Protein AF-A0AAN9AHP7-F1 (afdb_monomer)

Foldseek 3Di:
DDDDDPPPVVVPPQDWDFPDPWDWDQFPPRWIKTWTWTAGPPPRAIEIEMETEADADDDPVSLVVLLSSLVSVLVVCVVPPVPHWYKYKYQSNDACPGNSVCVQPPVVSLKDWLQCVQVVNDHAQAQFWAADPVGTDGGHGITIMTRVLFKDWDDWDDFDDCVRQDDGRPDDPVHPDRGHDTGIDMDTDDDDPPPPPPDDDDPDDDDDDDDDDDD

Nearest PDB structures (foldseek):
  6bt1-assembly1_A  TM=9.527E-01  e=8.857E-22  Homo sapiens
  6mal-assembly1_A  TM=9.517E-01  e=6.157E-22  Homo sapiens
  6bt2-assembly1_A  TM=8.976E-01  e=2.346E-16  Homo sapiens
  6bt2-assembly2_B  TM=8.893E-01  e=6.187E-16  Homo sapiens
  5ino-assembly1_A  TM=7.200E-01  e=2.832E-08  Homo sapiens

InterPro domains:
  IPR005135 Endonuclease/exonuclease/phosphatase [PF03372] (69-179)
  IPR036691 Endonuclease/exonuclease/phosphatase superfamily [G3DSA:3.60.10.10] (12-201)
  IPR036691 Endonuclease/exonuclease/phosphatase superfamily [SSF56219] (33-187)
  IPR050410 CCR4/nocturin mRNA turnover and transcription [PTHR12121] (30-188)

Solvent-accessible surface area (backbone atoms only — not comparable to full-atom values): 12986 Å² total; per-residue (Å²): 138,84,87,88,74,81,63,77,75,70,78,68,74,74,62,60,44,74,74,48,78,76,43,77,41,81,36,71,90,87,27,52,35,43,39,37,38,36,22,38,78,88,75,72,47,60,36,36,42,33,41,40,51,44,62,71,68,88,50,74,71,43,50,53,48,35,27,52,34,43,53,50,50,49,57,53,39,59,75,75,38,73,91,41,43,42,38,38,38,33,41,48,55,43,45,78,88,36,65,29,46,54,61,55,50,28,79,91,67,50,30,39,48,49,57,19,57,77,55,77,72,38,66,67,89,45,31,28,38,30,66,52,99,93,42,78,47,73,40,34,28,59,49,47,34,30,25,64,87,40,35,41,77,77,49,64,61,80,69,80,48,72,78,76,46,43,96,70,31,28,51,44,100,89,39,93,45,44,58,59,84,84,48,72,46,72,44,77,50,77,84,74,78,86,80,84,78,85,80,76,83,79,82,77,82,84,73,89,80,82,89,79,91,85,134

Secondary structure (DSSP, 8-state):
-------GGGTTSSPPEE-SPPEEEEETTTEEEEEEEEE-TTT--EEEEEEEEPPPS-SHHHHHHHHHHHHHHHHHHHHHHTTS-EEEEEE----TTSHHHHHHT-GGGT-EEHHHHHTTS---S-SEEEEETTEEEEE--EEEEE-TTTEEEEEEPPPPPHHHH-TT-SSBTTBS-SBPPP-EEEEEPPPPPS-SS------------------

Sequence (215 aa):
MYGTDLKLSALWQHVCAVASPTLIYDILDKTVAILLILENRETEKQLAVLTTHLKARQGALLSSLRNEQGKDLLGFLDQHCSTYPVIICGDFNAEPSEPVYATMTEVSTGLDSAYAVLNGGKEPPYSTWKIRESGECCHNIDYVFYTPNFLRVEGGFDVPTENDLGPCRAPSFSYPSDHFSLICDFSMQPEQNASMFSGNECDALEGENSLSESF

Radius of gyration: 23.91 Å; Cα contacts (8 Å, |Δi|>4): 355; chains: 1; bounding box: 62×34×96 Å

pLDDT: mean 82.92, std 21.51, range [33.75, 98.75]

Mean predicted aligned error: 10.65 Å

Structure (mmCIF, N/CA/C/O backbone):
data_AF-A0AAN9AHP7-F1
#
_entry.id   AF-A0AAN9AHP7-F1
#
loop_
_atom_site.group_PDB
_atom_site.id
_atom_site.type_symbol
_atom_site.label_atom_id
_atom_site.label_alt_id
_atom_site.label_comp_id
_atom_site.label_asym_id
_atom_site.label_entity_id
_atom_site.label_seq_id
_atom_site.pdbx_PDB_ins_code
_atom_site.Cartn_x
_atom_site.Cartn_y
_atom_site.Cartn_z
_atom_site.occupancy
_atom_site.B_iso_or_equiv
_atom_site.auth_seq_id
_atom_site.auth_comp_id
_atom_site.auth_asym_id
_atom_site.auth_atom_id
_atom_site.pdbx_PDB_model_num
ATOM 1 N N . MET A 1 1 ? -38.137 -8.424 -21.612 1.00 35.03 1 MET A N 1
ATOM 2 C CA . MET A 1 1 ? -37.883 -7.015 -21.248 1.00 35.03 1 MET A CA 1
ATOM 3 C C . MET A 1 1 ? -37.548 -6.994 -19.769 1.00 35.03 1 MET A C 1
ATOM 5 O O . MET A 1 1 ? -38.457 -7.031 -18.954 1.00 35.03 1 MET A O 1
ATOM 9 N N . TYR A 1 2 ? -36.262 -7.085 -19.432 1.00 35.19 2 TYR A N 1
ATOM 10 C CA . TYR A 1 2 ? -35.801 -6.970 -18.049 1.00 35.19 2 TYR A CA 1
ATOM 11 C C . TYR A 1 2 ? -35.679 -5.484 -17.719 1.00 35.19 2 TYR A C 1
ATOM 13 O O . TYR A 1 2 ? -35.053 -4.740 -18.471 1.00 35.19 2 TYR A O 1
ATOM 21 N N . GLY A 1 3 ? -36.371 -5.061 -16.661 1.00 34.38 3 GLY A N 1
ATOM 22 C CA . GLY A 1 3 ? -36.456 -3.671 -16.236 1.00 34.38 3 GLY A CA 1
ATOM 23 C C . GLY A 1 3 ? -35.102 -3.146 -15.778 1.00 34.38 3 GLY A C 1
ATOM 24 O O . GLY A 1 3 ? -34.545 -3.611 -14.788 1.00 34.38 3 GLY A O 1
ATOM 25 N N . THR A 1 4 ? -34.589 -2.168 -16.512 1.00 46.84 4 THR A N 1
ATOM 26 C CA . THR A 1 4 ? -33.474 -1.313 -16.119 1.00 46.84 4 THR A CA 1
ATOM 27 C C . THR A 1 4 ? -34.035 -0.137 -15.333 1.00 46.84 4 THR A C 1
ATOM 29 O O . THR A 1 4 ? -34.455 0.842 -15.936 1.00 46.84 4 THR A O 1
ATOM 32 N N . ASP A 1 5 ? -34.086 -0.244 -14.008 1.00 43.06 5 ASP A N 1
ATOM 33 C CA . ASP A 1 5 ? -34.331 0.913 -13.136 1.00 43.06 5 ASP A CA 1
ATOM 34 C C . ASP A 1 5 ? -33.741 0.683 -11.733 1.00 43.06 5 ASP A C 1
ATOM 36 O O . ASP A 1 5 ? -34.370 0.890 -10.698 1.00 43.06 5 ASP A O 1
ATOM 40 N N . LEU A 1 6 ? -32.473 0.267 -11.685 1.00 39.53 6 LEU A N 1
ATOM 41 C CA . LEU A 1 6 ? -31.637 0.544 -10.519 1.00 39.53 6 LEU A CA 1
ATOM 42 C C . LEU A 1 6 ? -31.129 1.977 -10.673 1.00 39.53 6 LEU A C 1
ATOM 44 O O . LEU A 1 6 ? -30.127 2.243 -11.335 1.00 39.53 6 LEU A O 1
ATOM 48 N N . LYS A 1 7 ? -31.882 2.922 -10.102 1.00 40.16 7 LYS A N 1
ATOM 49 C CA . LYS A 1 7 ? -31.481 4.325 -9.995 1.00 40.16 7 LYS A CA 1
ATOM 50 C C . LYS A 1 7 ? -30.116 4.406 -9.304 1.00 40.16 7 LYS A C 1
ATOM 52 O O . LYS A 1 7 ? -30.016 4.231 -8.093 1.00 40.16 7 LYS A O 1
ATOM 57 N N . LEU A 1 8 ? -29.089 4.772 -10.071 1.00 37.69 8 LEU A N 1
ATOM 58 C CA . LEU A 1 8 ? -27.738 5.132 -9.609 1.00 37.69 8 LEU A CA 1
ATOM 59 C C . LEU A 1 8 ? -27.720 6.181 -8.473 1.00 37.69 8 LEU A C 1
ATOM 61 O O . LEU A 1 8 ? -26.703 6.353 -7.809 1.00 37.69 8 LEU A O 1
ATOM 65 N N . SER A 1 9 ? -28.843 6.855 -8.201 1.00 39.59 9 SER A N 1
ATOM 66 C CA . SER A 1 9 ? -28.994 7.808 -7.098 1.00 39.59 9 SER A CA 1
ATOM 67 C C . SER A 1 9 ? -29.060 7.174 -5.700 1.00 39.59 9 SER A C 1
ATOM 69 O O . SER A 1 9 ? -28.942 7.906 -4.724 1.00 39.59 9 SER A O 1
ATOM 71 N N . ALA A 1 10 ? -29.257 5.856 -5.573 1.00 37.69 10 ALA A N 1
ATOM 72 C CA . ALA A 1 10 ? -29.336 5.179 -4.269 1.00 37.69 10 ALA A CA 1
ATOM 73 C C . ALA A 1 10 ? -27.969 4.733 -3.708 1.00 37.69 10 ALA A C 1
ATOM 75 O O . ALA A 1 10 ? -27.870 4.402 -2.531 1.00 37.69 10 ALA A O 1
ATOM 76 N N . LEU A 1 11 ? -26.902 4.758 -4.515 1.00 37.62 11 LEU A N 1
ATOM 77 C CA . LEU A 1 11 ? -25.5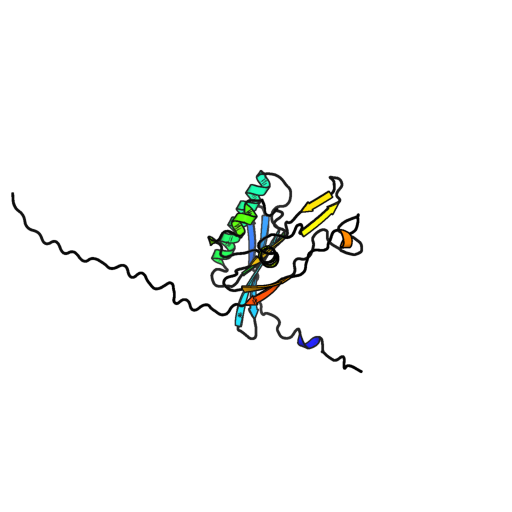52 4.373 -4.071 1.00 37.62 11 LEU A CA 1
ATOM 78 C C . LEU A 1 11 ? -24.779 5.517 -3.391 1.00 37.62 11 LEU A C 1
ATOM 80 O O . LEU A 1 11 ? -23.790 5.266 -2.716 1.00 37.62 11 LEU A O 1
ATOM 84 N N . TRP A 1 12 ? -25.262 6.760 -3.495 1.00 39.78 12 TRP A N 1
ATOM 85 C CA . TRP A 1 12 ? -24.610 7.956 -2.938 1.00 39.78 12 TRP A CA 1
ATOM 86 C C . TRP A 1 12 ? -25.295 8.524 -1.683 1.00 39.78 12 TRP A C 1
ATOM 88 O O . TRP A 1 12 ? -25.016 9.654 -1.294 1.00 39.78 12 TRP A O 1
ATOM 98 N N . GLN A 1 13 ? -26.205 7.784 -1.038 1.00 45.03 13 GLN A N 1
ATOM 99 C CA . GLN A 1 13 ? -26.861 8.241 0.201 1.00 45.03 13 GLN A CA 1
ATOM 100 C C . GLN A 1 13 ? -26.188 7.756 1.495 1.00 45.03 13 GLN A C 1
ATOM 102 O O . GLN A 1 13 ? -26.511 8.271 2.560 1.00 45.03 13 GLN A O 1
ATOM 107 N N . HIS A 1 14 ? -25.184 6.880 1.410 1.00 48.97 14 HIS A N 1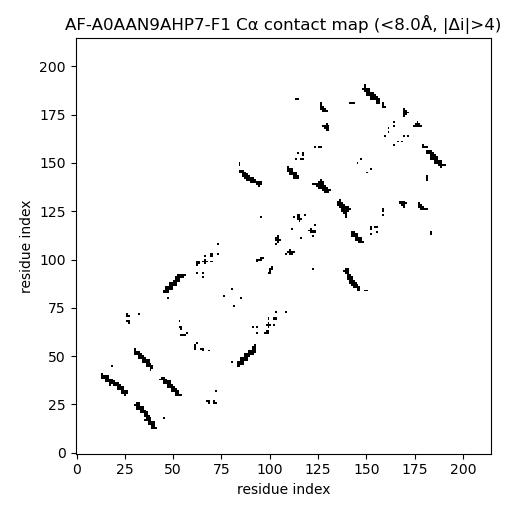
ATOM 108 C CA . HIS A 1 14 ? -24.447 6.354 2.572 1.00 48.97 14 HIS A CA 1
ATOM 109 C C . HIS A 1 14 ? -23.069 7.020 2.770 1.00 48.97 14 HIS A C 1
ATOM 111 O O . HIS A 1 14 ? -22.163 6.441 3.359 1.00 48.97 14 HIS A O 1
ATOM 117 N N . VAL A 1 15 ? -22.888 8.236 2.239 1.00 54.16 15 VAL A N 1
ATOM 118 C CA . VAL A 1 15 ? -21.599 8.950 2.195 1.00 54.16 15 VAL A CA 1
ATOM 119 C C . VAL A 1 15 ? -21.061 9.211 3.604 1.00 54.16 15 VAL A C 1
ATOM 121 O O . VAL A 1 15 ? -21.740 9.838 4.420 1.00 54.16 15 VAL A O 1
ATOM 124 N N . CYS A 1 16 ? -19.824 8.780 3.863 1.00 58.81 16 CYS A N 1
ATOM 125 C CA . CYS A 1 16 ? -19.110 9.016 5.116 1.00 58.81 16 CYS A CA 1
ATOM 126 C C . CYS A 1 16 ? -19.123 10.501 5.507 1.00 58.81 16 CYS A C 1
ATOM 128 O O . CYS A 1 16 ? -18.949 11.388 4.665 1.00 58.81 16 CYS A O 1
ATOM 130 N N . ALA A 1 17 ? -19.321 10.786 6.791 1.00 63.97 17 ALA A N 1
ATOM 131 C CA . ALA A 1 17 ? -18.985 12.094 7.338 1.00 63.97 17 ALA A CA 1
ATOM 132 C C . ALA A 1 17 ? -17.487 12.127 7.675 1.00 63.97 17 ALA A C 1
ATOM 134 O O . ALA A 1 17 ? -16.902 11.106 8.030 1.00 63.97 17 ALA A O 1
ATOM 135 N N . VAL A 1 18 ? -16.861 13.296 7.550 1.00 69.25 18 VAL A N 1
ATOM 136 C CA . VAL A 1 18 ? -15.512 13.522 8.079 1.00 69.25 18 VAL A CA 1
ATOM 137 C C . VAL A 1 18 ? -15.675 13.856 9.561 1.00 69.25 18 VAL A C 1
ATOM 139 O O . VAL A 1 18 ? -16.256 14.891 9.889 1.00 69.25 18 VAL A O 1
ATOM 142 N N . ALA A 1 19 ? -15.231 12.957 10.440 1.00 63.50 19 ALA A N 1
ATOM 143 C CA . ALA A 1 19 ? -15.445 13.060 11.886 1.00 63.50 19 ALA A CA 1
ATOM 144 C C . ALA A 1 19 ? -14.435 13.979 12.584 1.00 63.50 19 ALA A C 1
ATOM 146 O O . ALA A 1 19 ? -14.712 14.517 13.655 1.00 63.50 19 ALA A O 1
ATOM 147 N N . SER A 1 20 ? -13.267 14.187 11.977 1.00 68.06 20 SER A N 1
ATOM 148 C CA . SER A 1 20 ? -12.212 15.057 12.498 1.00 68.06 20 SER A CA 1
ATOM 149 C C . SER A 1 20 ? -11.570 15.882 11.378 1.00 68.06 20 SER A C 1
ATOM 151 O O . SER A 1 20 ? -11.682 15.519 10.207 1.00 68.06 20 SER A O 1
ATOM 153 N N . PRO A 1 21 ? -10.906 17.012 11.689 1.00 74.50 21 PRO A N 1
ATOM 154 C CA . PRO A 1 21 ? -10.183 17.777 10.680 1.00 74.50 21 PRO A CA 1
ATOM 155 C C . PRO A 1 21 ? -9.181 16.896 9.935 1.00 74.50 21 PRO A C 1
ATOM 157 O O . PRO A 1 21 ? -8.507 16.073 10.551 1.00 74.50 21 PRO A O 1
ATOM 160 N N . THR A 1 22 ? -9.040 17.115 8.626 1.00 78.81 22 THR A N 1
ATOM 161 C CA . THR A 1 22 ? -7.957 16.510 7.849 1.00 78.81 22 THR A CA 1
ATOM 162 C C . THR A 1 22 ? -6.621 16.851 8.491 1.00 78.81 22 THR A C 1
ATOM 164 O O . THR A 1 22 ? -6.265 18.028 8.597 1.00 78.81 22 THR A O 1
ATOM 167 N N . LEU A 1 23 ? -5.878 15.826 8.899 1.00 80.50 23 LEU A N 1
ATOM 168 C CA . LEU A 1 23 ? -4.545 15.998 9.451 1.00 80.50 23 LEU A CA 1
ATOM 169 C C . LEU A 1 23 ? -3.532 15.832 8.322 1.00 80.50 23 LEU A C 1
ATOM 171 O O . LEU A 1 23 ? -3.517 14.817 7.628 1.00 80.50 23 LEU A O 1
ATOM 175 N N . ILE A 1 24 ? -2.707 16.857 8.133 1.00 81.62 24 ILE A N 1
ATOM 176 C CA . ILE A 1 24 ? -1.565 16.837 7.222 1.00 81.62 24 ILE A CA 1
ATOM 177 C C . ILE A 1 24 ? -0.325 16.763 8.100 1.00 81.62 24 ILE A C 1
ATOM 179 O O . ILE A 1 24 ? -0.133 17.621 8.964 1.00 81.62 24 ILE A O 1
ATOM 183 N N . TYR A 1 25 ? 0.482 15.731 7.896 1.00 82.88 25 TYR A N 1
ATOM 184 C CA . TYR A 1 25 ? 1.658 15.455 8.704 1.00 82.88 25 TYR A CA 1
ATOM 185 C C . TYR A 1 25 ? 2.912 15.471 7.841 1.00 82.88 25 TYR A C 1
ATOM 187 O O . TYR A 1 25 ? 2.998 14.739 6.853 1.00 82.88 25 TYR A O 1
ATOM 195 N N . ASP A 1 26 ? 3.878 16.300 8.228 1.00 83.19 26 ASP A N 1
ATOM 196 C CA . ASP A 1 26 ? 5.201 16.321 7.618 1.00 83.19 26 ASP A CA 1
ATOM 197 C C . ASP A 1 26 ? 6.013 15.141 8.158 1.00 83.19 26 ASP A C 1
ATOM 199 O O . ASP A 1 26 ? 6.548 15.190 9.265 1.00 83.19 26 ASP A O 1
ATOM 203 N N . ILE A 1 27 ? 6.115 14.092 7.349 1.00 79.56 27 ILE A N 1
ATOM 204 C CA . ILE A 1 27 ? 7.047 12.990 7.560 1.00 79.56 27 ILE A CA 1
ATOM 205 C C . ILE A 1 27 ? 8.469 13.492 7.277 1.00 79.56 27 ILE A C 1
ATOM 207 O O . ILE A 1 27 ? 8.702 14.340 6.400 1.00 79.56 27 ILE A O 1
ATOM 211 N N . LEU A 1 28 ? 9.441 12.919 7.987 1.00 71.19 28 LEU A N 1
ATOM 212 C CA . LEU A 1 28 ? 10.876 13.108 7.772 1.00 71.19 28 LEU A CA 1
ATOM 213 C C . LEU A 1 28 ? 11.263 13.334 6.287 1.00 71.19 28 LEU A C 1
ATOM 215 O O . LEU A 1 28 ? 10.845 12.608 5.385 1.00 71.19 28 LEU A O 1
ATOM 219 N N . ASP A 1 29 ? 12.117 14.336 6.042 1.00 79.50 29 ASP A N 1
ATOM 220 C CA . ASP A 1 29 ? 12.599 14.760 4.710 1.00 79.50 29 ASP A CA 1
ATOM 221 C C . ASP A 1 29 ? 11.506 15.262 3.734 1.00 79.50 29 ASP A C 1
ATOM 223 O O . ASP A 1 29 ? 11.512 14.943 2.542 1.00 79.50 29 ASP A O 1
ATOM 227 N N . LYS A 1 30 ? 10.586 16.112 4.224 1.00 76.25 30 LYS A N 1
ATOM 228 C CA . LYS A 1 30 ? 9.556 16.821 3.423 1.00 76.25 30 LYS A CA 1
ATOM 229 C C . LYS A 1 30 ? 8.605 15.887 2.670 1.00 76.25 30 LYS A C 1
ATOM 231 O O . LYS A 1 30 ? 8.097 16.232 1.601 1.00 76.25 30 LYS A O 1
ATOM 236 N N . THR A 1 31 ? 8.419 14.691 3.202 1.00 85.19 31 THR A N 1
ATOM 237 C CA . THR A 1 31 ? 7.375 13.773 2.759 1.00 85.19 31 THR A CA 1
ATOM 238 C C . THR A 1 31 ? 6.115 14.077 3.558 1.00 85.19 31 THR A C 1
ATOM 240 O O . THR A 1 31 ? 6.209 14.611 4.654 1.00 85.19 31 THR A O 1
ATOM 243 N N . VAL A 1 32 ? 4.933 13.795 3.018 1.00 92.00 32 VAL A N 1
ATOM 244 C CA . VAL A 1 32 ? 3.670 14.143 3.678 1.00 92.00 32 VAL A CA 1
ATOM 245 C C . VAL A 1 32 ? 2.786 12.910 3.788 1.00 92.00 32 VAL A C 1
ATOM 247 O O . VAL A 1 32 ? 2.664 12.156 2.823 1.00 92.00 32 VAL A O 1
ATOM 250 N N . ALA A 1 33 ? 2.138 12.748 4.940 1.00 93.69 33 ALA A N 1
ATOM 251 C CA . ALA A 1 33 ? 0.973 11.890 5.101 1.00 93.69 33 ALA A CA 1
ATOM 252 C C . ALA A 1 33 ? -0.292 12.729 5.286 1.00 93.69 33 ALA A C 1
ATOM 254 O O . ALA A 1 33 ? -0.279 13.783 5.925 1.00 93.69 3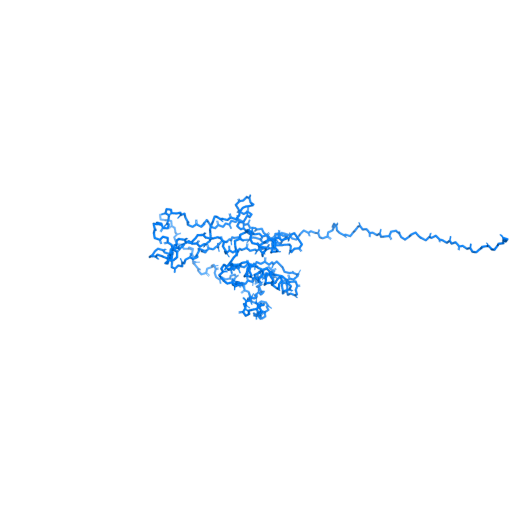3 ALA A O 1
ATOM 255 N N . ILE A 1 34 ? -1.397 12.238 4.734 1.00 94.50 34 ILE A N 1
ATOM 256 C CA . ILE A 1 34 ? -2.725 12.815 4.927 1.00 94.50 34 ILE A CA 1
ATOM 257 C C . ILE A 1 34 ? -3.583 11.768 5.617 1.00 94.50 34 ILE A C 1
ATOM 259 O O . ILE A 1 34 ? -3.762 10.678 5.078 1.00 94.50 34 ILE A O 1
ATOM 263 N N . LEU A 1 35 ? -4.121 12.115 6.782 1.00 95.06 35 LEU A N 1
ATOM 264 C CA . LEU A 1 35 ? -5.000 11.272 7.582 1.00 95.06 35 LEU A CA 1
ATOM 265 C C . LEU A 1 35 ? -6.405 11.875 7.641 1.00 95.06 35 LEU A C 1
ATOM 267 O O . LEU A 1 35 ? -6.590 13.063 7.924 1.00 95.06 35 LEU A O 1
ATOM 271 N N . LEU A 1 36 ? -7.396 11.022 7.406 1.00 94.25 36 LEU A N 1
ATOM 272 C CA . LEU A 1 36 ? -8.814 11.309 7.561 1.00 94.25 36 LEU A CA 1
ATOM 273 C C . LEU A 1 36 ? -9.438 10.294 8.513 1.00 94.25 36 LEU A C 1
ATOM 275 O O . LEU A 1 36 ? -9.265 9.092 8.327 1.00 94.25 36 LEU A O 1
ATOM 279 N N . ILE A 1 37 ? -10.220 10.772 9.480 1.00 92.62 37 ILE A N 1
ATOM 280 C CA . ILE A 1 37 ? -11.138 9.914 10.231 1.00 92.62 37 ILE A CA 1
ATOM 281 C C . ILE A 1 37 ? -12.518 10.040 9.591 1.00 92.62 37 ILE A C 1
ATOM 283 O O . ILE A 1 37 ? -13.127 11.114 9.569 1.00 92.62 37 ILE A O 1
ATOM 287 N N . LEU A 1 38 ? -12.983 8.935 9.024 1.00 92.19 38 LEU A N 1
ATOM 288 C CA . LEU A 1 38 ? -14.277 8.809 8.374 1.00 92.19 38 LEU A CA 1
ATOM 289 C C . LEU A 1 38 ? -15.257 8.136 9.327 1.00 92.19 38 LEU A C 1
ATOM 291 O O . LEU A 1 38 ? -14.892 7.191 10.017 1.00 92.19 38 LEU A O 1
ATOM 295 N N . GLU A 1 39 ? -16.506 8.581 9.327 1.00 90.56 39 GLU A N 1
ATOM 296 C CA . GLU A 1 39 ? -17.584 7.982 10.111 1.00 90.56 39 GLU A CA 1
ATOM 297 C C . GLU A 1 39 ? -18.688 7.462 9.197 1.00 90.56 39 GLU A C 1
ATOM 299 O O . GLU A 1 39 ? -19.196 8.173 8.318 1.00 90.56 39 GLU A O 1
ATOM 304 N N . ASN A 1 40 ? -19.067 6.206 9.419 1.00 86.19 40 ASN A N 1
ATOM 305 C CA . ASN A 1 40 ? -20.243 5.617 8.808 1.00 86.19 40 ASN A CA 1
ATOM 306 C C . ASN A 1 40 ? -21.498 6.237 9.442 1.00 86.19 40 ASN A C 1
ATOM 308 O O . ASN A 1 40 ? -21.731 6.081 10.636 1.00 86.19 40 ASN A O 1
ATOM 312 N N . ARG A 1 41 ? -22.331 6.902 8.636 1.00 85.00 41 ARG A N 1
ATOM 313 C CA . ARG A 1 41 ? -23.527 7.616 9.119 1.00 85.00 41 ARG A CA 1
ATOM 314 C C . ARG A 1 41 ? -24.629 6.721 9.685 1.00 85.00 41 ARG A C 1
ATOM 316 O O . ARG A 1 41 ? -25.513 7.229 10.364 1.00 85.00 41 ARG A O 1
ATOM 323 N N . GLU A 1 42 ? -24.633 5.437 9.353 1.00 85.88 42 GLU A N 1
ATOM 324 C CA . GLU A 1 42 ? -25.655 4.494 9.812 1.00 85.88 42 GLU A CA 1
ATOM 325 C C . GLU A 1 42 ? -25.232 3.779 11.089 1.00 85.88 42 GLU A C 1
ATOM 327 O O . GLU A 1 42 ? -26.054 3.546 11.970 1.00 85.88 42 GLU A O 1
ATOM 332 N N . THR A 1 43 ? -23.953 3.407 11.178 1.00 86.06 43 THR A N 1
ATOM 333 C CA . THR A 1 43 ? -23.433 2.622 12.302 1.00 86.06 43 THR A CA 1
ATOM 334 C C . THR A 1 43 ? -22.665 3.457 13.320 1.00 86.06 43 THR A C 1
ATOM 336 O O . THR A 1 43 ? -22.243 2.897 14.325 1.00 86.06 43 THR A O 1
ATOM 339 N N . GLU A 1 44 ? -22.398 4.734 13.022 1.00 87.88 44 GLU A N 1
ATOM 340 C CA . GLU A 1 44 ? -21.561 5.667 13.803 1.00 87.88 44 GLU A CA 1
ATOM 341 C C . GLU A 1 44 ? -20.126 5.158 14.047 1.00 87.88 44 GLU A C 1
ATOM 343 O O . GLU A 1 44 ? -19.370 5.687 14.858 1.00 87.88 44 GLU A O 1
ATOM 348 N N . LYS A 1 45 ? -19.720 4.115 13.313 1.00 87.62 45 LYS A N 1
ATOM 349 C CA . LYS A 1 45 ? -18.385 3.526 13.427 1.00 87.62 45 LYS A CA 1
ATOM 350 C C . LYS A 1 45 ? -17.393 4.359 12.639 1.00 87.62 45 LYS A C 1
ATOM 352 O O . LYS A 1 45 ? -17.675 4.760 11.507 1.00 87.62 45 LYS A O 1
ATOM 357 N N . GLN A 1 46 ? -16.219 4.550 13.222 1.00 91.62 46 GLN A N 1
ATOM 358 C CA . GLN A 1 46 ? -15.156 5.352 12.637 1.00 91.62 46 GLN A CA 1
ATOM 359 C C . GLN A 1 46 ? -14.055 4.480 12.024 1.00 91.62 46 GLN A C 1
ATOM 361 O O . GLN A 1 46 ? -13.835 3.343 12.439 1.00 91.62 46 GLN A O 1
ATOM 366 N N . LEU A 1 47 ? -13.389 5.023 11.010 1.00 93.69 47 LEU A N 1
ATOM 367 C CA . LEU A 1 47 ? -12.306 4.405 10.254 1.00 93.69 47 LEU A CA 1
ATOM 368 C C . LEU A 1 47 ? -11.256 5.474 9.948 1.00 93.69 47 LEU A C 1
ATOM 370 O O . LEU A 1 47 ? -11.572 6.504 9.351 1.00 93.69 47 LEU A O 1
ATOM 374 N N . ALA A 1 48 ? -10.008 5.213 10.315 1.00 96.12 48 ALA A N 1
ATOM 375 C CA . ALA A 1 48 ? -8.875 6.018 9.897 1.00 96.12 48 ALA A CA 1
ATOM 376 C C . ALA A 1 48 ? -8.416 5.587 8.499 1.00 96.12 48 ALA A C 1
ATOM 378 O O . ALA A 1 48 ? -8.138 4.413 8.259 1.00 96.12 48 ALA A O 1
ATOM 379 N N . VAL A 1 49 ? -8.316 6.540 7.576 1.00 96.69 49 VAL A N 1
ATOM 380 C CA . VAL A 1 49 ? -7.737 6.333 6.247 1.00 96.69 49 VAL A CA 1
ATOM 381 C C . VAL A 1 49 ? -6.563 7.280 6.081 1.00 96.69 49 VAL A C 1
ATOM 383 O O . VAL A 1 49 ? -6.718 8.498 6.200 1.00 96.69 49 VAL A O 1
ATOM 386 N N . LEU A 1 50 ? -5.393 6.719 5.799 1.00 97.12 50 LEU A N 1
ATOM 387 C CA . LEU A 1 50 ? -4.159 7.462 5.599 1.00 97.12 50 LEU A CA 1
ATOM 388 C C . LEU A 1 50 ? -3.612 7.224 4.193 1.00 97.12 50 LEU A C 1
ATOM 390 O O . LEU A 1 50 ? -3.641 6.102 3.692 1.00 97.12 50 LEU A O 1
ATOM 394 N N . THR A 1 51 ? -3.064 8.268 3.573 1.00 97.75 51 THR A N 1
ATOM 395 C CA . THR A 1 51 ? -2.251 8.129 2.359 1.00 97.75 51 THR A CA 1
ATOM 396 C C . THR A 1 51 ? -0.886 8.790 2.502 1.00 97.75 51 THR A C 1
ATOM 398 O O . THR A 1 51 ? -0.768 9.836 3.141 1.00 97.75 51 THR A O 1
ATOM 401 N N . THR A 1 52 ? 0.142 8.203 1.886 1.00 97.56 52 THR A N 1
ATOM 402 C CA . THR A 1 52 ? 1.508 8.755 1.843 1.00 97.56 52 THR A CA 1
ATOM 403 C C . THR A 1 52 ? 2.200 8.463 0.507 1.00 97.56 52 THR A C 1
ATOM 405 O O . THR A 1 52 ? 1.715 7.662 -0.293 1.00 97.56 52 THR A O 1
ATOM 408 N N . HIS A 1 53 ? 3.328 9.126 0.258 1.00 96.94 53 HIS A N 1
ATOM 409 C CA . HIS A 1 53 ? 4.223 8.843 -0.865 1.00 96.94 53 HIS A CA 1
ATOM 410 C C . HIS A 1 53 ? 5.674 9.025 -0.399 1.00 96.94 53 HIS A C 1
ATOM 412 O O . HIS A 1 53 ? 6.160 10.153 -0.309 1.00 96.94 53 HIS A O 1
ATOM 418 N N . LEU A 1 54 ? 6.363 7.927 -0.077 1.00 96.12 54 LEU A N 1
ATOM 419 C CA . LEU A 1 54 ? 7.700 7.959 0.525 1.00 96.12 54 LEU A CA 1
ATOM 420 C C . LEU A 1 54 ? 8.801 8.352 -0.465 1.00 96.12 54 LEU A C 1
ATOM 422 O O . LEU A 1 54 ? 8.597 8.454 -1.675 1.00 96.12 54 LEU A O 1
ATOM 426 N N . LYS A 1 55 ? 10.012 8.579 0.054 1.00 93.69 55 LYS A N 1
ATOM 427 C CA . LYS A 1 55 ? 11.131 9.060 -0.755 1.00 93.69 55 LYS A CA 1
ATOM 428 C C . LYS A 1 55 ? 11.462 8.114 -1.918 1.00 93.69 55 LYS A C 1
ATOM 430 O O . LYS A 1 55 ? 11.941 6.995 -1.725 1.00 93.69 55 LYS A O 1
ATOM 435 N N . ALA A 1 56 ? 11.311 8.638 -3.132 1.00 87.00 56 ALA A N 1
ATOM 436 C CA . ALA A 1 56 ? 11.676 7.957 -4.367 1.00 87.00 56 ALA A CA 1
ATOM 437 C C . ALA A 1 56 ? 13.197 7.818 -4.580 1.00 87.00 56 ALA A C 1
ATOM 439 O O . ALA A 1 56 ? 14.008 8.518 -3.966 1.00 87.00 56 ALA A O 1
ATOM 440 N N . ARG A 1 57 ? 13.549 7.000 -5.585 1.00 79.62 57 ARG A N 1
ATOM 441 C CA . ARG A 1 57 ? 14.903 6.615 -6.044 1.00 79.62 57 ARG A CA 1
ATOM 442 C C . ARG A 1 57 ? 15.545 5.482 -5.239 1.00 79.62 57 ARG A C 1
ATOM 444 O O . ARG A 1 57 ? 15.264 5.267 -4.064 1.00 79.62 57 ARG A O 1
ATOM 451 N N . GLN A 1 58 ? 16.430 4.761 -5.923 1.00 70.81 58 GLN A N 1
ATOM 452 C CA . GLN A 1 58 ? 17.107 3.576 -5.408 1.00 70.81 58 GLN A CA 1
ATOM 453 C C . GLN A 1 58 ? 18.456 3.908 -4.760 1.00 70.81 58 GLN A C 1
ATOM 455 O O . GLN A 1 58 ? 19.151 4.834 -5.184 1.00 70.81 58 GLN A O 1
ATOM 460 N N . GLY A 1 59 ? 18.833 3.125 -3.748 1.00 73.38 59 GLY A N 1
ATOM 461 C CA . GLY A 1 59 ? 20.126 3.206 -3.064 1.00 73.38 59 GLY A CA 1
ATOM 462 C C . GLY A 1 59 ? 20.020 2.918 -1.566 1.00 73.38 59 GLY A C 1
ATOM 463 O O . GLY A 1 59 ? 19.029 3.270 -0.936 1.00 73.38 59 GLY A O 1
ATOM 464 N N . ALA A 1 60 ? 21.063 2.322 -0.978 1.00 71.44 60 ALA A N 1
ATOM 465 C CA . ALA A 1 60 ? 21.053 1.885 0.425 1.00 71.44 60 ALA A CA 1
ATOM 466 C C . ALA A 1 60 ? 20.712 3.013 1.419 1.00 71.44 60 ALA A C 1
ATOM 468 O O . ALA A 1 60 ? 19.933 2.806 2.341 1.00 71.44 60 ALA A O 1
ATOM 469 N N . LEU A 1 61 ? 21.232 4.226 1.192 1.00 78.75 61 LEU A N 1
ATOM 470 C CA . LEU A 1 61 ? 20.906 5.395 2.019 1.00 78.75 61 LEU A CA 1
ATOM 471 C C . LEU A 1 61 ? 19.418 5.769 1.953 1.00 78.75 61 LEU A C 1
ATOM 473 O O . LEU A 1 61 ? 18.847 6.190 2.954 1.00 78.75 61 LEU A O 1
ATOM 477 N N . LEU A 1 62 ? 18.791 5.611 0.784 1.00 86.81 62 LEU A N 1
ATOM 478 C CA . LEU A 1 62 ? 17.372 5.906 0.591 1.00 86.81 62 LEU A CA 1
ATOM 479 C C . LEU A 1 62 ? 16.487 4.811 1.183 1.00 86.81 62 LEU A C 1
ATOM 481 O O . LEU A 1 62 ? 15.451 5.132 1.748 1.00 86.81 62 LEU A O 1
ATOM 485 N N . SER A 1 63 ? 16.930 3.553 1.139 1.00 91.56 63 SER A N 1
ATOM 486 C CA . SER A 1 63 ? 16.257 2.451 1.832 1.00 91.56 63 SER A CA 1
ATOM 487 C C . SER A 1 63 ? 16.211 2.680 3.348 1.00 91.56 63 SER A C 1
ATOM 489 O O . SER A 1 63 ? 15.145 2.603 3.958 1.00 91.56 63 SER A O 1
ATOM 491 N N . SER A 1 64 ? 17.338 3.076 3.954 1.00 93.06 64 SER A N 1
ATOM 492 C CA . SER A 1 64 ? 17.372 3.457 5.372 1.00 93.06 64 SER A CA 1
ATOM 493 C C . SER A 1 64 ? 16.487 4.666 5.669 1.00 93.06 64 SER A C 1
ATOM 495 O O . SER A 1 64 ? 15.771 4.657 6.664 1.00 93.06 64 SER A O 1
ATOM 497 N N . LEU A 1 65 ? 16.494 5.691 4.808 1.00 94.06 65 LEU A N 1
ATOM 498 C CA . LEU A 1 65 ? 15.622 6.855 4.975 1.00 94.06 65 LEU A CA 1
ATOM 499 C C . LEU A 1 65 ? 14.143 6.461 4.932 1.00 94.06 65 LEU A C 1
ATOM 501 O O . LEU A 1 65 ? 13.405 6.850 5.828 1.00 94.06 65 LEU A O 1
ATOM 505 N N . ARG A 1 66 ? 13.713 5.664 3.946 1.00 96.38 66 ARG A N 1
ATOM 506 C CA . ARG A 1 66 ? 12.331 5.169 3.863 1.00 96.38 66 ARG A CA 1
ATOM 507 C C . ARG A 1 66 ? 11.935 4.377 5.101 1.00 96.38 66 ARG A C 1
ATOM 509 O O . ARG A 1 66 ? 10.815 4.516 5.571 1.00 96.38 66 ARG A O 1
ATOM 516 N N . ASN A 1 67 ? 12.855 3.594 5.658 1.00 97.19 67 ASN A N 1
ATOM 517 C CA . ASN A 1 67 ? 12.605 2.883 6.905 1.00 97.19 67 ASN A CA 1
ATOM 518 C C . ASN A 1 67 ? 12.349 3.839 8.077 1.00 97.19 67 ASN A C 1
ATOM 520 O O . ASN A 1 67 ? 11.397 3.651 8.827 1.00 97.19 67 ASN A O 1
ATOM 524 N N . GLU A 1 68 ? 13.155 4.895 8.214 1.00 96.81 68 GLU A N 1
ATOM 525 C CA . GLU A 1 68 ? 12.910 5.928 9.228 1.00 96.81 68 GLU A CA 1
ATOM 526 C C . GLU A 1 68 ? 11.603 6.693 8.965 1.00 96.81 68 GLU A C 1
ATOM 528 O O . GLU A 1 68 ? 10.869 6.968 9.907 1.00 96.81 68 GLU A O 1
ATOM 533 N N . GLN A 1 69 ? 11.253 6.956 7.701 1.00 96.12 69 GLN A N 1
ATOM 534 C CA . GLN A 1 69 ? 9.955 7.535 7.332 1.00 96.12 69 GLN A CA 1
ATOM 535 C C . GLN A 1 69 ? 8.778 6.621 7.713 1.00 96.12 69 GLN A C 1
ATOM 537 O O . GLN A 1 69 ? 7.752 7.111 8.173 1.00 96.12 69 GLN A O 1
ATOM 542 N N . GLY A 1 70 ? 8.921 5.301 7.554 1.00 97.25 70 GLY A N 1
ATOM 543 C CA . GLY A 1 70 ? 7.920 4.325 7.990 1.00 97.25 70 GLY A CA 1
ATOM 544 C C . GLY A 1 70 ? 7.743 4.312 9.508 1.00 97.25 70 GLY A C 1
ATOM 545 O O . GLY A 1 70 ? 6.618 4.334 9.992 1.00 97.25 70 GLY A O 1
ATOM 546 N N . LYS A 1 71 ? 8.838 4.364 10.274 1.00 97.12 71 LYS A N 1
ATOM 547 C CA . LYS A 1 71 ? 8.776 4.470 11.744 1.00 97.12 71 LYS A CA 1
ATOM 548 C C . LYS A 1 71 ? 8.108 5.763 12.207 1.00 97.12 71 LYS A C 1
ATOM 550 O O . LYS A 1 71 ? 7.305 5.734 13.133 1.00 97.12 71 LYS A O 1
ATOM 555 N N . ASP A 1 72 ? 8.435 6.878 11.560 1.00 96.25 72 ASP A N 1
ATOM 556 C CA . ASP A 1 72 ? 7.826 8.184 11.827 1.00 96.25 72 ASP A CA 1
ATOM 557 C C . ASP A 1 72 ? 6.311 8.147 11.554 1.00 96.25 72 ASP A C 1
ATOM 559 O O . ASP A 1 72 ? 5.504 8.566 12.384 1.00 96.25 72 ASP A O 1
ATOM 563 N N . LEU A 1 73 ? 5.911 7.522 10.439 1.00 96.25 73 LEU A N 1
ATOM 564 C CA . LEU A 1 73 ? 4.509 7.281 10.103 1.00 96.25 73 LEU A CA 1
ATOM 565 C C . LEU A 1 73 ? 3.789 6.410 11.148 1.00 96.25 73 LEU A C 1
ATOM 567 O O . LEU A 1 73 ? 2.667 6.737 11.531 1.00 96.25 73 LEU A O 1
ATOM 571 N N . LEU A 1 74 ? 4.413 5.332 11.629 1.00 96.00 74 LEU A N 1
ATOM 572 C CA . LEU A 1 74 ? 3.851 4.488 12.692 1.00 96.00 74 LEU A CA 1
ATOM 573 C C . LEU A 1 74 ? 3.675 5.271 13.999 1.00 96.00 74 LEU A C 1
ATOM 575 O O . LEU A 1 74 ? 2.608 5.219 14.603 1.00 96.00 74 LEU A O 1
ATOM 579 N N . GLY A 1 75 ? 4.664 6.081 14.388 1.00 94.88 75 GLY A N 1
ATOM 580 C CA . GLY A 1 75 ? 4.547 6.957 15.556 1.00 94.88 75 GLY A CA 1
ATOM 581 C C . GLY A 1 75 ? 3.403 7.970 15.426 1.00 94.88 75 GLY A C 1
ATOM 582 O O . GLY A 1 75 ? 2.696 8.242 16.399 1.00 94.88 75 GLY A O 1
ATOM 583 N N . PHE A 1 76 ? 3.172 8.498 14.221 1.00 94.12 76 PHE A N 1
ATOM 584 C CA . PHE A 1 76 ? 2.026 9.361 13.935 1.00 94.12 76 PHE A CA 1
ATOM 585 C C . PHE A 1 76 ? 0.686 8.616 14.054 1.00 94.12 76 PHE A C 1
ATOM 587 O O . PHE A 1 76 ? -0.271 9.163 14.613 1.00 94.12 76 PHE A O 1
ATOM 594 N N . LEU A 1 77 ? 0.615 7.368 13.581 1.00 94.00 77 LEU A N 1
ATOM 595 C CA . LEU A 1 77 ? -0.569 6.516 13.708 1.00 94.00 77 LEU A CA 1
ATOM 596 C C . LEU A 1 77 ? -0.880 6.178 15.167 1.00 94.00 77 LEU A C 1
ATOM 598 O O . LEU A 1 77 ? -2.026 6.337 15.577 1.00 94.00 77 LEU A O 1
ATOM 602 N N . ASP A 1 78 ? 0.114 5.807 15.971 1.00 92.44 78 ASP A N 1
ATOM 603 C CA . ASP A 1 78 ? -0.084 5.498 17.394 1.00 92.44 78 ASP A CA 1
ATOM 604 C C . ASP A 1 78 ? -0.689 6.686 18.158 1.00 92.44 78 ASP A C 1
ATOM 606 O O . ASP A 1 78 ? -1.570 6.525 19.008 1.00 92.44 78 ASP A O 1
ATOM 610 N N . GLN A 1 79 ? -0.260 7.903 17.814 1.00 91.75 79 GLN A N 1
ATOM 611 C CA . GLN A 1 79 ? -0.741 9.135 18.440 1.00 91.75 79 GLN A CA 1
ATOM 612 C C . GLN A 1 79 ? -2.191 9.485 18.079 1.00 91.75 79 GLN A C 1
ATOM 614 O O . GLN A 1 79 ? -2.891 10.065 18.908 1.00 91.75 79 GLN A O 1
ATOM 619 N N . HIS A 1 80 ? -2.645 9.167 16.863 1.00 90.94 80 HIS A N 1
ATOM 620 C CA . HIS A 1 80 ? -3.918 9.679 16.330 1.00 90.94 80 HIS A CA 1
ATOM 621 C C . HIS A 1 80 ? -4.963 8.598 16.036 1.00 90.94 80 HIS A C 1
ATOM 623 O O . HIS A 1 80 ? -6.142 8.917 15.883 1.00 90.94 80 HIS A O 1
ATOM 629 N N . CYS A 1 81 ? -4.546 7.337 15.935 1.00 90.31 81 CYS A N 1
ATOM 630 C CA . CYS A 1 81 ? -5.354 6.236 15.413 1.00 90.31 81 CYS A CA 1
ATOM 631 C C . CYS A 1 81 ? -5.418 5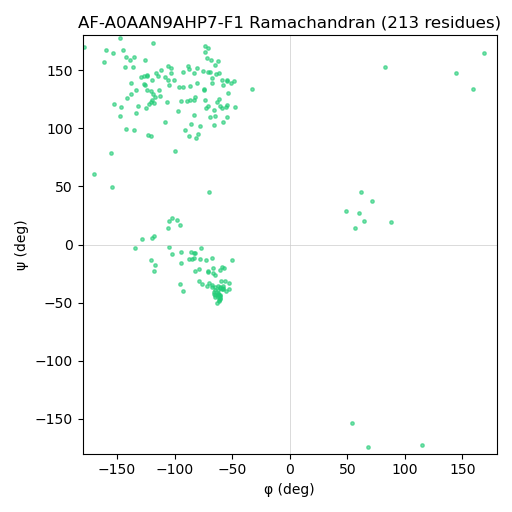.011 16.331 1.00 90.31 81 CYS A C 1
ATOM 633 O O . CYS A 1 81 ? -6.031 4.022 15.947 1.00 90.31 81 CYS A O 1
ATOM 635 N N . SER A 1 82 ? -4.849 5.059 17.540 1.00 82.50 82 SER A N 1
ATOM 636 C CA . SER A 1 82 ? -4.782 3.901 18.453 1.00 82.50 82 SER A CA 1
ATOM 637 C C . SER A 1 82 ? -6.137 3.277 18.817 1.00 82.50 82 SER A C 1
ATOM 639 O O . SER A 1 82 ? -6.190 2.117 19.219 1.00 82.50 82 SER A O 1
ATOM 641 N N . THR A 1 83 ? -7.240 4.011 18.659 1.00 86.00 83 THR A N 1
ATOM 642 C CA . THR A 1 83 ? -8.605 3.532 18.929 1.00 86.00 83 THR A CA 1
ATOM 643 C C . THR A 1 83 ? -9.416 3.214 17.674 1.00 86.00 83 THR A C 1
ATOM 645 O O . THR A 1 83 ? -10.5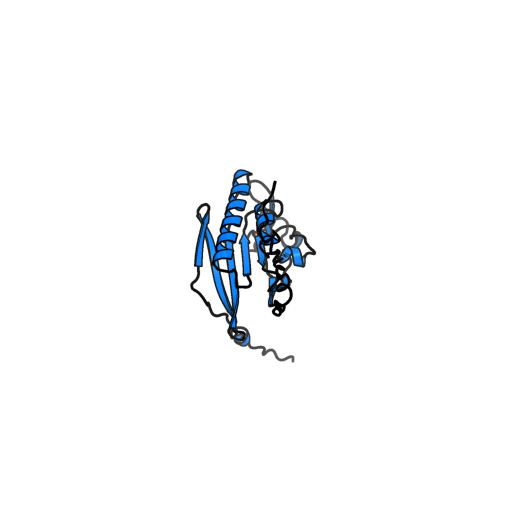72 2.812 17.797 1.00 86.00 83 THR A O 1
ATOM 648 N N . TYR A 1 84 ? -8.868 3.427 16.475 1.00 90.75 84 TYR A N 1
ATOM 649 C CA . TYR A 1 84 ? -9.609 3.292 15.223 1.00 90.75 84 TYR A CA 1
ATOM 650 C C . TYR A 1 84 ? -9.070 2.133 14.379 1.00 90.75 84 TYR A C 1
ATOM 652 O O . TYR A 1 84 ? -7.860 1.915 14.322 1.00 90.75 84 TYR A O 1
ATOM 660 N N . PRO A 1 85 ? -9.941 1.413 13.649 1.00 95.25 85 PRO A N 1
ATOM 661 C CA . PRO A 1 85 ? -9.505 0.634 12.499 1.00 95.25 85 PRO A CA 1
ATOM 662 C C . PRO A 1 85 ? -8.754 1.552 11.525 1.00 95.25 85 PRO A C 1
ATOM 664 O O . PRO A 1 85 ? -9.171 2.696 11.330 1.00 95.25 85 PRO A O 1
ATOM 667 N N . VAL A 1 86 ? -7.676 1.067 10.909 1.00 97.12 86 VAL A N 1
ATOM 668 C CA . VAL A 1 86 ? -6.823 1.876 10.026 1.00 97.12 86 VAL A CA 1
ATOM 669 C C . VAL A 1 86 ? -6.688 1.192 8.673 1.00 97.12 86 VAL A C 1
ATOM 671 O O . VAL A 1 86 ? -6.482 -0.019 8.612 1.00 97.12 86 VAL A O 1
ATOM 674 N N . ILE A 1 87 ? -6.776 1.978 7.601 1.00 98.38 87 ILE A N 1
ATOM 675 C CA . ILE A 1 87 ? -6.326 1.629 6.251 1.00 98.38 87 ILE A CA 1
ATOM 676 C C . ILE A 1 87 ? -5.270 2.651 5.828 1.00 98.38 87 ILE A C 1
ATOM 678 O O . ILE A 1 87 ? -5.477 3.858 5.954 1.00 98.38 87 ILE A O 1
ATOM 682 N N . ILE A 1 88 ? -4.145 2.171 5.311 1.00 98.38 88 ILE A N 1
ATOM 683 C CA . ILE A 1 88 ? -3.030 2.983 4.830 1.00 98.38 88 ILE A CA 1
ATOM 684 C C . ILE A 1 88 ? -2.785 2.625 3.371 1.00 98.38 88 ILE A C 1
ATOM 686 O O . ILE A 1 88 ? -2.455 1.483 3.061 1.00 98.38 88 ILE A O 1
ATOM 690 N N . CYS A 1 89 ? -2.886 3.608 2.488 1.00 98.44 89 CYS A N 1
ATOM 691 C CA . CYS A 1 89 ? -2.541 3.462 1.079 1.00 98.44 89 CYS A CA 1
ATOM 692 C C . CYS A 1 89 ? -1.290 4.284 0.756 1.00 98.44 89 CYS A C 1
ATOM 694 O O . CYS A 1 89 ? -1.061 5.345 1.340 1.00 98.44 89 CYS A O 1
ATOM 696 N N . GLY A 1 90 ? -0.482 3.859 -0.207 1.00 97.69 90 GLY A N 1
ATOM 697 C CA . GLY A 1 90 ? 0.559 4.749 -0.715 1.00 97.69 90 GLY A CA 1
ATOM 698 C C . GLY A 1 90 ? 1.595 4.097 -1.603 1.00 97.69 90 GLY A C 1
ATOM 699 O O . GLY A 1 90 ? 1.749 2.878 -1.599 1.00 97.69 90 GLY A O 1
ATOM 700 N N . ASP A 1 91 ? 2.335 4.958 -2.299 1.00 98.12 91 ASP A N 1
ATOM 701 C CA . ASP A 1 91 ? 3.577 4.613 -2.988 1.00 98.12 91 ASP A CA 1
ATOM 702 C C . ASP A 1 91 ? 4.731 4.730 -1.984 1.00 98.12 91 ASP A C 1
ATOM 704 O O . ASP A 1 91 ? 5.174 5.821 -1.608 1.00 98.12 91 ASP A O 1
ATOM 708 N N . PHE A 1 92 ? 5.214 3.592 -1.507 1.00 97.81 92 PHE A N 1
ATOM 709 C CA . PHE A 1 92 ? 6.316 3.528 -0.556 1.00 97.81 92 PHE A CA 1
ATOM 710 C C . PHE A 1 92 ? 7.679 3.612 -1.247 1.00 97.81 92 PHE A C 1
ATOM 712 O O . PHE A 1 92 ? 8.691 3.716 -0.556 1.00 97.81 92 PHE A O 1
ATOM 719 N N . ASN A 1 93 ? 7.743 3.582 -2.585 1.00 96.94 93 ASN A N 1
ATOM 720 C CA . ASN A 1 93 ? 8.987 3.527 -3.355 1.00 96.94 93 ASN A CA 1
ATOM 721 C C . ASN A 1 93 ? 9.966 2.444 -2.855 1.00 96.94 93 ASN A C 1
ATOM 723 O O . ASN A 1 93 ? 11.185 2.605 -2.962 1.00 96.94 93 ASN A O 1
ATOM 727 N N . ALA A 1 94 ? 9.436 1.365 -2.279 1.00 97.00 94 ALA A N 1
ATOM 728 C CA . ALA A 1 94 ? 10.199 0.317 -1.623 1.00 97.00 94 ALA A CA 1
ATOM 729 C C . ALA A 1 94 ? 9.640 -1.055 -1.979 1.00 97.00 94 ALA A C 1
ATOM 731 O O . ALA A 1 94 ? 8.442 -1.279 -1.838 1.00 97.00 94 ALA A O 1
ATOM 732 N N . GLU A 1 95 ? 10.513 -1.960 -2.411 1.00 97.19 95 GLU A N 1
ATOM 733 C CA . GLU A 1 95 ? 10.151 -3.361 -2.654 1.00 97.19 95 GLU A CA 1
ATOM 734 C C . GLU A 1 95 ? 9.832 -4.084 -1.335 1.00 97.19 95 GLU A C 1
ATOM 736 O O . GLU A 1 95 ? 10.368 -3.690 -0.292 1.00 97.19 95 GLU A O 1
ATOM 741 N N . PRO A 1 96 ? 9.090 -5.210 -1.353 1.00 97.44 96 PRO A N 1
ATOM 742 C CA . PRO A 1 96 ? 8.802 -5.985 -0.141 1.00 97.44 96 PRO A CA 1
ATOM 743 C C . PRO A 1 96 ? 10.060 -6.492 0.587 1.00 97.44 96 PRO A C 1
ATOM 745 O O . PRO A 1 96 ? 10.019 -6.845 1.763 1.00 97.44 96 PRO A O 1
ATOM 748 N N . SER A 1 97 ? 11.201 -6.540 -0.108 1.00 96.00 97 SER A N 1
ATOM 749 C CA . SER A 1 97 ? 12.504 -6.890 0.466 1.00 96.00 97 SER A CA 1
ATOM 750 C C . SER A 1 97 ? 13.170 -5.763 1.264 1.00 96.00 97 SER A C 1
ATOM 752 O O . SER A 1 97 ? 14.190 -6.000 1.912 1.00 96.00 97 SER A O 1
ATOM 754 N N . GLU A 1 98 ? 12.681 -4.528 1.166 1.00 97.12 98 GLU A N 1
ATOM 755 C CA . GLU A 1 98 ? 13.259 -3.393 1.880 1.00 97.12 98 GLU A CA 1
ATOM 756 C C . GLU A 1 98 ? 12.799 -3.324 3.346 1.00 97.12 98 GLU A C 1
ATOM 758 O O . GLU A 1 98 ? 11.682 -3.732 3.667 1.00 97.12 98 GLU A O 1
ATOM 763 N N . PRO A 1 99 ? 13.616 -2.748 4.252 1.00 97.50 99 PRO A N 1
ATOM 764 C CA . PRO A 1 99 ? 13.315 -2.736 5.683 1.00 97.50 99 PRO A CA 1
ATOM 765 C C . PRO A 1 99 ? 11.984 -2.070 6.042 1.00 97.50 99 PRO A C 1
ATOM 767 O O . PRO A 1 99 ? 11.299 -2.551 6.939 1.00 97.50 99 PRO A O 1
ATOM 770 N N . VAL A 1 100 ? 11.595 -1.010 5.320 1.00 97.75 100 VAL A N 1
ATOM 771 C CA . VAL A 1 100 ? 10.349 -0.279 5.599 1.00 97.75 100 VAL A CA 1
ATOM 772 C C . VAL A 1 100 ? 9.123 -1.184 5.518 1.00 97.75 100 VAL A C 1
ATOM 774 O O . VAL A 1 100 ? 8.244 -1.070 6.362 1.00 97.75 100 VAL A O 1
ATOM 777 N N . TYR A 1 101 ? 9.084 -2.119 4.563 1.00 98.31 101 TYR A N 1
ATOM 778 C CA . TYR A 1 101 ? 7.972 -3.056 4.428 1.00 98.31 101 TYR A CA 1
ATOM 779 C C . TYR A 1 101 ? 7.864 -3.943 5.674 1.00 98.31 101 TYR A C 1
ATOM 781 O O . TYR A 1 101 ? 6.814 -3.993 6.309 1.00 98.31 101 TYR A O 1
ATOM 789 N N . ALA A 1 102 ? 8.983 -4.547 6.088 1.00 97.88 102 ALA A N 1
ATOM 790 C CA . ALA A 1 102 ? 9.040 -5.377 7.288 1.00 97.88 102 ALA A CA 1
ATOM 791 C C . ALA A 1 102 ? 8.669 -4.602 8.563 1.00 97.88 102 ALA A C 1
ATOM 793 O O . ALA A 1 102 ? 8.020 -5.159 9.442 1.00 97.88 102 ALA A O 1
ATOM 794 N N . THR A 1 103 ? 9.060 -3.328 8.659 1.00 98.19 103 THR A N 1
ATOM 795 C CA . THR A 1 103 ? 8.668 -2.444 9.763 1.00 98.19 103 THR A CA 1
ATOM 796 C C . THR A 1 103 ? 7.170 -2.153 9.762 1.00 98.19 103 THR A C 1
ATOM 798 O O . THR A 1 103 ? 6.557 -2.198 10.823 1.00 98.19 103 THR A O 1
ATOM 801 N N . MET A 1 104 ? 6.556 -1.891 8.605 1.00 98.19 104 MET A N 1
ATOM 802 C CA . MET A 1 104 ? 5.109 -1.658 8.530 1.00 98.19 104 MET A CA 1
ATOM 803 C C . MET A 1 104 ? 4.310 -2.906 8.922 1.00 98.19 104 MET A C 1
ATOM 805 O O . MET A 1 104 ? 3.313 -2.778 9.624 1.00 98.19 104 MET A O 1
ATOM 809 N N . THR A 1 105 ? 4.756 -4.098 8.514 1.00 97.69 105 THR A N 1
ATOM 810 C CA . THR A 1 105 ? 4.065 -5.379 8.754 1.00 97.69 105 THR A CA 1
ATOM 811 C C . THR A 1 105 ? 4.573 -6.134 9.988 1.00 97.69 105 THR A C 1
ATOM 813 O O . THR A 1 105 ? 4.390 -7.348 10.096 1.00 97.69 105 THR A O 1
ATOM 816 N N . GLU A 1 106 ? 5.295 -5.474 10.894 1.00 96.62 106 GLU A N 1
ATOM 817 C CA . GLU A 1 106 ? 5.743 -6.114 12.129 1.00 96.62 106 GLU A CA 1
ATOM 818 C C . GLU A 1 106 ? 4.530 -6.428 13.019 1.00 96.62 106 GLU A C 1
ATOM 820 O O . GLU A 1 106 ? 3.630 -5.612 13.166 1.00 96.62 106 GLU A O 1
ATOM 825 N N . VAL A 1 107 ? 4.503 -7.595 13.670 1.00 93.06 107 VAL A N 1
ATOM 826 C CA . VAL A 1 107 ? 3.353 -8.027 14.498 1.00 93.06 107 VAL A CA 1
ATOM 827 C C . VAL A 1 107 ? 2.954 -6.980 15.548 1.00 93.06 107 VAL A C 1
ATOM 829 O O . VAL A 1 107 ? 1.775 -6.840 15.870 1.00 93.06 107 VAL A O 1
ATOM 832 N N . SER A 1 108 ? 3.929 -6.236 16.073 1.00 92.62 108 SER A N 1
ATOM 833 C CA . SER A 1 108 ? 3.731 -5.183 17.070 1.00 92.62 108 SER A CA 1
ATOM 834 C C . SER A 1 108 ? 2.943 -3.973 16.552 1.00 92.62 108 SER A C 1
ATOM 836 O O . SER A 1 108 ? 2.307 -3.305 17.363 1.00 92.62 108 SER A O 1
ATOM 838 N N . THR A 1 109 ? 2.927 -3.710 15.240 1.00 93.25 109 THR A N 1
ATOM 839 C CA . THR A 1 109 ? 2.149 -2.607 14.645 1.00 93.25 109 THR A CA 1
ATOM 840 C C . THR A 1 109 ? 0.670 -2.951 14.508 1.00 93.25 109 THR A C 1
ATOM 842 O O . THR A 1 109 ? -0.167 -2.060 14.377 1.00 93.25 109 THR A O 1
ATOM 845 N N . GLY A 1 110 ? 0.330 -4.245 14.512 1.00 94.81 110 GLY A N 1
ATOM 846 C CA . GLY A 1 110 ? -1.027 -4.713 14.248 1.00 94.81 110 GLY A CA 1
ATOM 847 C C . GLY A 1 110 ? -1.516 -4.403 12.830 1.00 94.81 110 GLY A C 1
ATOM 848 O O . GLY A 1 110 ? -2.729 -4.384 12.620 1.00 94.81 110 GLY A O 1
ATOM 849 N N . LEU A 1 111 ? -0.606 -4.145 11.884 1.00 97.69 111 LEU A N 1
ATOM 850 C CA . LEU A 1 111 ? -0.899 -3.938 10.467 1.00 97.69 111 LEU A CA 1
ATOM 851 C C . LEU A 1 111 ? -0.538 -5.179 9.645 1.00 97.69 111 LEU A C 1
ATOM 853 O O . LEU A 1 111 ? 0.433 -5.876 9.932 1.00 97.69 111 LEU A O 1
ATOM 857 N N . ASP A 1 112 ? -1.294 -5.410 8.578 1.00 98.06 112 ASP A N 1
ATOM 858 C CA . ASP A 1 112 ? -1.009 -6.426 7.564 1.00 98.06 112 ASP A CA 1
ATOM 859 C C . ASP A 1 112 ? -1.222 -5.846 6.158 1.00 98.06 112 ASP A C 1
ATOM 861 O O . ASP A 1 112 ? -1.885 -4.817 5.996 1.00 98.06 112 ASP A O 1
ATOM 865 N N . SER A 1 113 ? -0.662 -6.486 5.133 1.00 98.56 113 SER A N 1
ATOM 866 C CA . SER A 1 113 ? -0.869 -6.102 3.736 1.00 98.56 113 SER A CA 1
ATOM 867 C C . SER A 1 113 ? -2.087 -6.808 3.149 1.00 98.56 113 SER A C 1
ATOM 869 O O . SER A 1 113 ? -2.168 -8.037 3.106 1.00 98.56 113 SER A O 1
ATOM 871 N N . ALA A 1 114 ? -3.040 -6.027 2.642 1.00 98.44 114 ALA A N 1
ATOM 872 C CA . ALA A 1 114 ? -4.260 -6.554 2.042 1.00 98.44 114 ALA A CA 1
ATOM 873 C C . ALA A 1 114 ? -3.960 -7.447 0.831 1.00 98.44 114 ALA A C 1
ATOM 875 O O . ALA A 1 114 ? -4.506 -8.544 0.719 1.00 98.44 114 ALA A O 1
ATOM 876 N N . TYR A 1 115 ? -3.056 -7.008 -0.045 1.00 98.31 115 TYR A N 1
ATOM 877 C CA . TYR A 1 115 ? -2.694 -7.759 -1.244 1.00 98.31 115 TYR A CA 1
ATOM 878 C C . TYR A 1 115 ? -1.867 -9.003 -0.920 1.00 98.31 115 TYR A C 1
ATOM 880 O O . TYR A 1 115 ? -2.091 -10.044 -1.540 1.00 98.31 115 TYR A O 1
ATOM 888 N N . ALA A 1 116 ? -0.986 -8.953 0.086 1.00 98.06 116 ALA A N 1
ATOM 889 C CA . ALA A 1 116 ? -0.299 -10.153 0.551 1.00 98.06 116 ALA A CA 1
ATOM 890 C C . ALA A 1 116 ? -1.294 -11.202 1.066 1.00 98.06 116 ALA A C 1
ATOM 892 O O . ALA A 1 116 ? -1.202 -12.369 0.684 1.00 98.06 116 ALA A O 1
ATOM 893 N N . VAL A 1 117 ? -2.273 -10.796 1.883 1.00 97.88 117 VAL A N 1
ATOM 894 C CA . VAL A 1 117 ? -3.310 -11.691 2.427 1.00 97.88 117 VAL A CA 1
ATOM 895 C C . VAL A 1 117 ? -4.153 -12.314 1.314 1.00 97.88 117 VAL A C 1
ATOM 897 O O . VAL A 1 117 ? -4.312 -13.537 1.287 1.00 97.88 117 VAL A O 1
ATOM 900 N N . LEU A 1 118 ? -4.640 -11.507 0.367 1.00 97.44 118 LEU A N 1
ATOM 901 C CA . LEU A 1 118 ? -5.444 -11.982 -0.766 1.00 97.44 118 LEU A CA 1
ATOM 902 C C . LEU A 1 118 ? -4.693 -12.999 -1.641 1.00 97.44 118 LEU A C 1
ATOM 904 O O . LEU A 1 118 ? -5.296 -13.939 -2.156 1.00 97.44 118 LEU A O 1
ATOM 908 N N . ASN A 1 119 ? -3.372 -12.864 -1.739 1.00 96.19 119 ASN A N 1
ATOM 909 C CA . ASN A 1 119 ? -2.504 -13.705 -2.562 1.00 96.19 119 ASN A CA 1
ATOM 910 C C . ASN A 1 119 ? -1.810 -14.835 -1.778 1.00 96.19 119 ASN A C 1
ATOM 912 O O . ASN A 1 119 ? -0.783 -15.369 -2.207 1.00 96.19 119 ASN A O 1
ATOM 916 N N . GLY A 1 120 ? -2.349 -15.226 -0.619 1.00 95.88 120 GLY A N 1
ATOM 917 C CA . GLY A 1 120 ? -1.833 -16.362 0.150 1.00 95.88 120 GLY A CA 1
ATOM 918 C C . GLY A 1 120 ? -0.483 -16.092 0.824 1.00 95.88 120 GLY A C 1
ATOM 919 O O . GLY A 1 120 ? 0.373 -16.978 0.881 1.00 95.88 120 GLY A O 1
ATOM 920 N N . GLY A 1 121 ? -0.288 -14.872 1.322 1.00 95.88 121 GLY A N 1
ATOM 921 C CA . GLY A 1 121 ? 0.895 -14.431 2.064 1.00 95.88 121 GLY A CA 1
ATOM 922 C C . GLY A 1 121 ? 2.030 -13.898 1.190 1.00 95.88 121 GLY A C 1
ATOM 923 O O . GLY A 1 121 ? 3.177 -13.877 1.634 1.00 95.88 121 GLY A O 1
ATOM 924 N N . LYS A 1 122 ? 1.752 -13.513 -0.060 1.00 96.06 122 LYS A N 1
ATOM 925 C CA . LYS A 1 122 ? 2.761 -12.991 -0.990 1.00 96.06 122 LYS A CA 1
ATOM 926 C C . LYS A 1 122 ? 2.269 -11.741 -1.680 1.00 96.06 122 LYS A C 1
ATOM 928 O O . LYS A 1 122 ? 1.176 -11.723 -2.221 1.00 96.06 122 LYS A O 1
ATOM 933 N N . GLU A 1 123 ? 3.115 -10.730 -1.721 1.00 97.81 123 GLU A N 1
ATOM 934 C CA . GLU A 1 123 ? 2.816 -9.518 -2.467 1.00 97.81 123 GLU A CA 1
ATOM 935 C C . GLU A 1 123 ? 2.724 -9.771 -3.986 1.00 97.81 123 GLU A C 1
ATOM 937 O O . GLU A 1 123 ? 3.331 -10.732 -4.484 1.00 97.81 123 GLU A O 1
ATOM 942 N N . PRO A 1 124 ? 1.969 -8.945 -4.743 1.00 96.31 124 PRO A N 1
ATOM 943 C CA . PRO A 1 124 ? 1.873 -9.077 -6.187 1.00 96.31 124 PRO A CA 1
ATOM 944 C C . PRO A 1 124 ? 3.252 -8.869 -6.830 1.00 96.31 124 PRO A C 1
ATOM 946 O O . PRO A 1 124 ? 4.139 -8.243 -6.243 1.00 96.31 124 PRO A O 1
ATOM 949 N N . PRO A 1 125 ? 3.460 -9.387 -8.051 1.00 95.69 125 PRO A N 1
ATOM 950 C CA . PRO A 1 125 ? 4.763 -9.315 -8.708 1.00 95.69 125 PRO A CA 1
ATOM 951 C C . PRO A 1 125 ? 5.193 -7.878 -9.031 1.00 95.69 125 PRO A C 1
ATOM 953 O O . PRO A 1 125 ? 6.386 -7.616 -9.146 1.00 95.69 125 PRO A O 1
ATOM 956 N N . TYR A 1 126 ? 4.237 -6.965 -9.199 1.00 97.62 126 TYR A N 1
ATOM 957 C CA . TYR A 1 126 ? 4.473 -5.552 -9.462 1.00 97.62 126 TYR A CA 1
ATOM 958 C C . TYR A 1 126 ? 3.230 -4.725 -9.142 1.00 97.62 126 TYR A C 1
ATOM 960 O O . TYR A 1 126 ? 2.103 -5.213 -9.213 1.00 97.62 126 TYR A O 1
ATOM 968 N N . SER A 1 127 ? 3.459 -3.446 -8.881 1.00 97.50 127 SER A N 1
ATOM 969 C CA . SER A 1 127 ? 2.455 -2.383 -8.847 1.00 97.50 127 SER A CA 1
ATOM 970 C C . SER A 1 127 ? 2.763 -1.282 -9.870 1.00 97.50 127 SER A C 1
ATOM 972 O O . SER A 1 127 ? 1.893 -0.486 -10.199 1.00 97.50 127 SER A O 1
ATOM 974 N N . THR A 1 128 ? 3.970 -1.263 -10.448 1.00 97.75 128 THR A N 1
ATOM 975 C CA . THR A 1 128 ? 4.369 -0.372 -11.546 1.00 97.75 128 THR A CA 1
ATOM 976 C C . THR A 1 128 ? 5.187 -1.131 -12.587 1.00 97.75 128 THR A C 1
ATOM 978 O O . THR A 1 128 ? 6.053 -1.938 -12.243 1.00 97.75 128 THR A O 1
ATOM 981 N N . TRP A 1 129 ? 4.943 -0.859 -13.873 1.00 97.62 129 TRP A N 1
ATOM 982 C CA . TRP A 1 129 ? 5.715 -1.457 -14.965 1.00 97.62 129 TRP A CA 1
ATOM 983 C C . TRP A 1 129 ? 5.848 -0.498 -16.153 1.00 97.62 129 TRP A C 1
ATOM 985 O O . TRP A 1 129 ? 4.879 -0.214 -16.858 1.00 97.62 129 TRP A O 1
ATOM 995 N N . LYS A 1 130 ? 7.070 -0.006 -16.381 1.00 96.12 130 LYS A N 1
ATOM 996 C CA . LYS A 1 130 ? 7.392 1.047 -17.357 1.00 96.12 130 LYS A CA 1
ATOM 997 C C . LYS A 1 130 ? 8.714 0.823 -18.069 1.00 96.12 130 LYS A C 1
ATOM 999 O O . LYS A 1 130 ? 9.592 0.132 -17.566 1.00 96.12 130 LYS A O 1
ATOM 1004 N N . ILE A 1 131 ? 8.892 1.485 -19.207 1.00 95.12 131 ILE A N 1
ATOM 1005 C CA . ILE A 1 131 ? 10.169 1.546 -19.926 1.00 95.12 131 ILE A CA 1
ATOM 1006 C C . ILE A 1 131 ? 10.694 2.984 -19.871 1.00 95.12 131 ILE A C 1
ATOM 1008 O O . ILE A 1 131 ? 9.984 3.932 -20.201 1.00 95.12 131 ILE A O 1
ATOM 1012 N N . ARG A 1 132 ? 11.945 3.152 -19.437 1.00 91.81 132 ARG A N 1
ATOM 1013 C CA . ARG A 1 132 ? 12.673 4.430 -19.409 1.00 91.81 132 ARG A CA 1
ATOM 1014 C C . ARG A 1 132 ? 13.911 4.347 -20.300 1.00 91.81 132 ARG A C 1
ATOM 1016 O O . ARG A 1 132 ? 14.281 3.273 -20.764 1.00 91.81 132 ARG A O 1
ATOM 1023 N N . GLU A 1 133 ? 14.606 5.469 -20.484 1.00 91.56 133 GLU A N 1
ATOM 1024 C CA . GLU A 1 133 ? 15.911 5.490 -21.172 1.00 91.56 133 GLU A CA 1
ATOM 1025 C C . GLU A 1 133 ? 16.935 4.546 -20.518 1.00 91.56 133 GLU A C 1
ATOM 1027 O O . GLU A 1 133 ? 17.776 3.967 -21.197 1.00 91.56 133 GLU A O 1
ATOM 1032 N N . SER A 1 134 ? 16.834 4.351 -19.198 1.00 89.31 134 SER A N 1
ATOM 1033 C CA . SER A 1 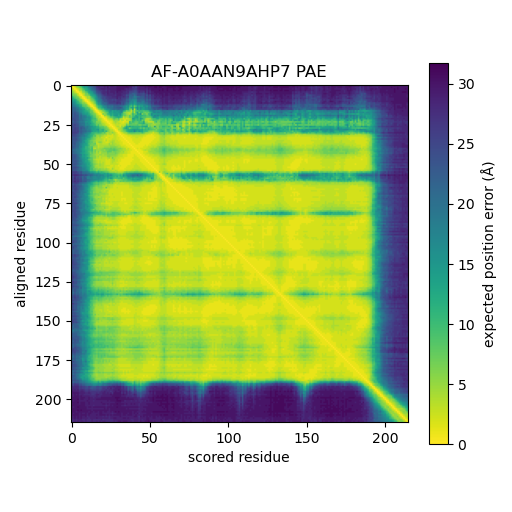134 ? 17.673 3.435 -18.419 1.00 89.31 134 SER A CA 1
ATOM 1034 C C . SER A 1 134 ? 17.291 1.955 -18.553 1.00 89.31 134 SER A C 1
ATOM 1036 O O . SER A 1 134 ? 17.958 1.114 -17.957 1.00 89.31 134 SER A O 1
ATOM 1038 N N . GLY A 1 135 ? 16.222 1.635 -19.286 1.00 93.56 135 GLY A N 1
ATOM 1039 C CA . GLY A 1 135 ? 15.692 0.284 -19.447 1.00 93.56 135 GLY A CA 1
ATOM 1040 C C . GLY A 1 135 ? 14.299 0.093 -18.848 1.00 93.56 135 GLY A C 1
ATOM 1041 O O . GLY A 1 135 ? 13.628 1.040 -18.431 1.00 93.56 135 GLY A O 1
ATOM 1042 N N . GLU A 1 136 ? 13.862 -1.161 -18.844 1.00 95.50 136 GLU A N 1
ATOM 1043 C CA . GLU A 1 136 ? 12.587 -1.596 -18.276 1.00 95.50 136 GLU A CA 1
ATOM 1044 C C . GLU A 1 136 ? 12.653 -1.599 -16.740 1.00 95.50 136 GLU A C 1
ATOM 1046 O O . GLU A 1 136 ? 13.626 -2.058 -16.144 1.00 95.50 136 GLU A O 1
ATOM 1051 N N . CYS A 1 137 ? 11.628 -1.047 -16.095 1.00 94.31 137 CYS A N 1
ATOM 1052 C CA . CYS A 1 137 ? 11.482 -0.963 -14.646 1.00 94.31 137 CYS A CA 1
ATOM 1053 C C . CYS A 1 137 ? 10.147 -1.604 -14.260 1.00 94.31 137 CYS A C 1
ATOM 1055 O O . CYS A 1 137 ? 9.091 -1.114 -14.665 1.00 94.31 137 CYS A O 1
ATOM 1057 N N . CYS A 1 138 ? 10.204 -2.678 -13.479 1.00 96.38 138 CYS A N 1
ATOM 1058 C CA . CYS A 1 138 ? 9.053 -3.441 -13.007 1.00 96.38 138 CYS A CA 1
ATOM 1059 C C . CYS A 1 138 ? 9.251 -3.686 -11.512 1.00 96.38 138 CYS A C 1
ATOM 1061 O O . CYS A 1 138 ? 10.232 -4.328 -11.136 1.00 96.38 138 CYS A O 1
ATOM 1063 N N . HIS A 1 139 ? 8.392 -3.089 -10.687 1.00 96.81 139 HIS A N 1
ATOM 1064 C CA . HIS A 1 139 ? 8.570 -3.027 -9.237 1.00 96.81 139 HIS A CA 1
ATOM 1065 C C . HIS A 1 139 ? 7.233 -3.150 -8.516 1.00 96.81 139 HIS A C 1
ATOM 1067 O O . HIS A 1 139 ? 6.204 -2.728 -9.054 1.00 96.81 139 HIS A O 1
ATOM 1073 N N . ASN A 1 140 ? 7.253 -3.663 -7.286 1.00 97.62 140 ASN A N 1
ATOM 1074 C CA . ASN A 1 140 ? 6.116 -3.581 -6.381 1.00 97.62 140 ASN A CA 1
ATOM 1075 C 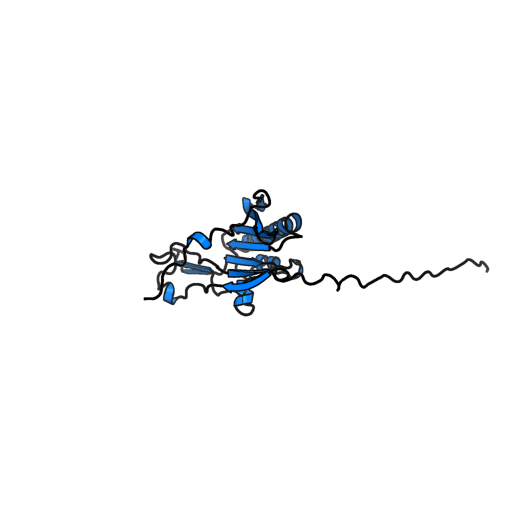C . ASN A 1 140 ? 6.414 -2.596 -5.247 1.00 97.62 140 ASN A C 1
ATOM 1077 O O . ASN A 1 140 ? 7.216 -2.872 -4.362 1.00 97.62 140 ASN A O 1
ATOM 1081 N N . ILE A 1 141 ? 5.807 -1.417 -5.319 1.00 97.94 141 ILE A N 1
ATOM 1082 C CA . ILE A 1 141 ? 6.094 -0.295 -4.416 1.00 97.94 141 ILE A CA 1
ATOM 1083 C C . ILE A 1 141 ? 4.841 0.388 -3.877 1.00 97.94 141 ILE A C 1
ATOM 1085 O O . ILE A 1 141 ? 4.960 1.297 -3.058 1.00 97.94 141 ILE A O 1
ATOM 1089 N N . ASP A 1 142 ? 3.661 -0.044 -4.307 1.00 98.62 142 ASP A N 1
ATOM 1090 C CA . ASP A 1 142 ? 2.384 0.470 -3.832 1.00 98.62 142 ASP A CA 1
ATOM 1091 C C . ASP A 1 142 ? 1.761 -0.556 -2.888 1.00 98.62 142 ASP A C 1
ATOM 1093 O O . ASP A 1 142 ? 1.765 -1.752 -3.174 1.00 98.62 142 ASP A O 1
ATOM 1097 N N . TYR A 1 143 ? 1.207 -0.092 -1.769 1.00 98.62 143 TYR A N 1
ATOM 1098 C CA . TYR A 1 143 ? 0.654 -0.976 -0.744 1.00 98.62 143 TYR A CA 1
ATOM 1099 C C . TYR A 1 143 ? -0.686 -0.474 -0.220 1.00 98.62 143 TYR A C 1
ATOM 1101 O O . TYR A 1 143 ? -0.964 0.729 -0.200 1.00 98.62 143 TYR A O 1
ATOM 1109 N N . VAL A 1 144 ? -1.492 -1.427 0.252 1.00 98.69 144 VAL A N 1
ATOM 1110 C CA . VAL A 1 144 ? -2.698 -1.189 1.050 1.00 98.69 144 VAL A CA 1
ATOM 1111 C C . VAL A 1 144 ? -2.535 -1.959 2.359 1.00 98.69 144 VAL A C 1
ATOM 1113 O O . VAL A 1 144 ? -2.824 -3.155 2.422 1.00 98.69 144 VAL A O 1
ATOM 1116 N N . PHE A 1 145 ? -2.037 -1.284 3.393 1.00 98.75 145 PHE A N 1
ATOM 1117 C CA . PHE A 1 145 ? -1.951 -1.851 4.738 1.00 98.75 145 PHE A CA 1
ATOM 1118 C C . PHE A 1 145 ? -3.243 -1.603 5.507 1.00 98.75 145 PHE A C 1
ATOM 1120 O O . PHE A 1 145 ? -3.937 -0.611 5.280 1.00 98.75 145 PHE A O 1
ATOM 1127 N N . TYR A 1 146 ? -3.577 -2.494 6.432 1.00 98.50 146 TYR A N 1
ATOM 1128 C CA . TYR A 1 146 ? -4.796 -2.385 7.226 1.00 98.50 146 TYR A CA 1
ATOM 1129 C C . TYR A 1 146 ? -4.654 -3.082 8.580 1.00 98.50 146 TYR A C 1
ATOM 1131 O O . TYR A 1 146 ? -3.742 -3.884 8.757 1.00 98.50 146 TYR A O 1
ATOM 1139 N N . THR A 1 147 ? -5.550 -2.803 9.531 1.00 97.38 147 THR A N 1
ATOM 1140 C CA . THR A 1 147 ? -5.571 -3.486 10.837 1.00 97.38 147 THR A CA 1
ATOM 1141 C C . THR A 1 147 ? -6.476 -4.736 10.826 1.00 97.38 147 THR A C 1
ATOM 1143 O O . THR A 1 147 ? -7.696 -4.620 11.007 1.00 97.38 147 THR A O 1
ATOM 1146 N N . PRO A 1 148 ? -5.934 -5.965 10.666 1.00 96.00 148 PRO A N 1
ATOM 1147 C CA . PRO A 1 148 ? -6.730 -7.190 10.515 1.00 96.00 148 PRO A CA 1
ATOM 1148 C C . PRO A 1 148 ? -7.513 -7.604 11.767 1.00 96.00 148 PRO A C 1
ATOM 1150 O O . PRO A 1 148 ? -8.386 -8.460 11.682 1.00 96.00 148 PRO A O 1
ATOM 1153 N N . ASN A 1 149 ? -7.247 -7.004 12.931 1.00 93.69 149 ASN A N 1
ATOM 1154 C CA . ASN A 1 149 ? -8.052 -7.238 14.138 1.00 93.69 149 ASN A CA 1
ATOM 1155 C C . ASN A 1 149 ? -9.448 -6.601 14.049 1.00 93.69 149 ASN A C 1
ATOM 1157 O O . ASN A 1 149 ? -10.372 -7.037 14.732 1.00 93.69 149 ASN A O 1
ATOM 1161 N N . PHE A 1 150 ? -9.602 -5.568 13.218 1.00 94.38 150 PHE A N 1
ATOM 1162 C CA . PHE A 1 150 ? -10.839 -4.794 13.101 1.00 94.38 150 PHE A CA 1
ATOM 1163 C C . PHE A 1 150 ? -11.464 -4.871 11.714 1.00 94.38 150 PHE A C 1
ATOM 1165 O O . PHE A 1 150 ? -12.659 -4.630 11.557 1.00 94.38 150 PHE A O 1
ATOM 1172 N N . LEU A 1 151 ? -10.664 -5.187 10.702 1.00 96.25 151 LEU A N 1
ATOM 1173 C CA . LEU A 1 151 ? -11.069 -5.213 9.307 1.00 96.25 151 LEU A CA 1
ATOM 1174 C C . LEU A 1 151 ? -10.769 -6.589 8.720 1.00 96.25 151 LEU A C 1
ATOM 1176 O O . LEU A 1 151 ? -9.797 -7.241 9.092 1.00 96.25 151 LEU A O 1
ATOM 1180 N N . ARG A 1 152 ? -11.609 -7.054 7.802 1.00 97.25 152 ARG A N 1
ATOM 1181 C CA . ARG A 1 152 ? -11.344 -8.228 6.970 1.00 97.25 152 ARG A CA 1
ATOM 1182 C C . ARG A 1 152 ? -11.281 -7.776 5.522 1.00 97.25 152 ARG A C 1
ATOM 1184 O O . ARG A 1 152 ? -12.219 -7.138 5.051 1.00 97.25 152 ARG A O 1
ATOM 1191 N N . VAL A 1 153 ? -10.197 -8.112 4.830 1.00 97.50 153 VAL A N 1
ATOM 1192 C CA . VAL A 1 153 ? -10.124 -7.952 3.376 1.00 97.50 153 VAL A CA 1
ATOM 1193 C C . VAL A 1 153 ? -10.983 -9.036 2.716 1.00 97.50 153 VAL A C 1
ATOM 1195 O O . VAL A 1 153 ? -10.839 -10.222 3.010 1.00 97.50 153 VAL A O 1
ATOM 1198 N N . GLU A 1 154 ? -11.936 -8.623 1.886 1.00 97.12 154 GLU A N 1
ATOM 1199 C CA . GLU A 1 154 ? -12.922 -9.509 1.249 1.00 97.12 154 GLU A CA 1
ATOM 1200 C C . GLU A 1 154 ? -12.497 -9.939 -0.150 1.00 97.12 154 GLU A C 1
ATOM 1202 O O . GLU A 1 154 ? -12.780 -11.051 -0.594 1.00 97.12 154 GLU A O 1
ATOM 1207 N N . GLY A 1 155 ? -11.819 -9.039 -0.849 1.00 95.81 155 GLY A N 1
ATOM 1208 C CA . GLY A 1 155 ? -11.405 -9.222 -2.224 1.00 95.81 155 GLY A CA 1
ATOM 1209 C C . GLY A 1 155 ? -10.629 -8.012 -2.711 1.00 95.81 155 GLY A C 1
ATOM 1210 O O . GLY A 1 155 ? -10.578 -6.977 -2.046 1.00 95.81 155 GLY A O 1
ATOM 1211 N N . GLY A 1 156 ? -10.030 -8.153 -3.882 1.00 95.50 156 GLY A N 1
ATOM 1212 C CA . GLY A 1 156 ? -9.345 -7.071 -4.563 1.00 95.50 156 GLY A CA 1
ATOM 1213 C C . GLY A 1 156 ? -9.192 -7.369 -6.044 1.00 95.50 156 GLY A C 1
ATOM 1214 O O . GLY A 1 156 ? -9.447 -8.488 -6.492 1.00 95.50 156 GLY A O 1
ATOM 1215 N N . PHE A 1 157 ? -8.818 -6.350 -6.809 1.00 95.44 157 PHE A N 1
ATOM 1216 C CA . PHE A 1 157 ? -8.547 -6.506 -8.234 1.00 95.44 157 PHE A CA 1
ATOM 1217 C C . PHE A 1 157 ? -7.101 -6.923 -8.469 1.00 95.44 157 PHE A C 1
ATOM 1219 O O . PHE A 1 157 ? -6.177 -6.339 -7.896 1.00 95.44 157 PHE A O 1
ATOM 1226 N N . ASP A 1 158 ? -6.913 -7.886 -9.365 1.00 94.00 158 ASP A N 1
ATOM 1227 C CA . ASP A 1 158 ? -5.590 -8.244 -9.858 1.00 94.00 158 ASP A CA 1
ATOM 1228 C C . ASP A 1 158 ? -4.962 -7.079 -10.632 1.00 94.00 158 ASP A C 1
ATOM 1230 O O . ASP A 1 158 ? -5.642 -6.315 -11.327 1.00 94.00 158 ASP A O 1
ATOM 1234 N N . VAL A 1 159 ? -3.637 -6.967 -10.543 1.00 94.38 159 VAL A N 1
ATOM 1235 C CA . VAL A 1 159 ? -2.875 -6.050 -11.396 1.00 94.38 159 VAL A CA 1
ATOM 1236 C C . VAL A 1 159 ? -2.884 -6.549 -12.852 1.00 94.38 159 VAL A C 1
ATOM 1238 O O . VAL A 1 159 ? -2.905 -7.763 -13.075 1.00 94.38 159 VAL A O 1
ATOM 1241 N N . PRO A 1 160 ? -2.850 -5.656 -13.865 1.00 95.38 160 PRO A N 1
ATOM 1242 C CA . PRO A 1 160 ? -2.879 -6.062 -15.272 1.00 95.38 160 PRO A CA 1
ATOM 1243 C C . PRO A 1 160 ? -1.726 -7.004 -15.612 1.00 95.38 160 PRO A C 1
ATOM 1245 O O . PRO A 1 160 ? -0.595 -6.739 -15.212 1.00 95.38 160 PRO A O 1
ATOM 1248 N N . THR A 1 161 ? -1.974 -8.065 -16.379 1.00 95.19 161 THR A N 1
ATOM 1249 C CA . THR A 1 161 ? -0.935 -9.017 -16.801 1.00 95.19 161 THR A CA 1
ATOM 1250 C C . THR A 1 161 ? -0.018 -8.421 -17.872 1.00 95.19 161 THR A C 1
ATOM 1252 O O . THR A 1 161 ? -0.358 -7.439 -18.531 1.00 95.19 161 THR A O 1
ATOM 1255 N N . GLU A 1 162 ? 1.131 -9.053 -18.129 1.00 93.69 162 GLU A N 1
ATOM 1256 C CA . GLU A 1 162 ? 2.018 -8.648 -19.230 1.00 93.69 162 GLU A CA 1
ATOM 1257 C C . GLU A 1 162 ? 1.282 -8.568 -20.584 1.00 93.69 162 GLU A C 1
ATOM 1259 O O . GLU A 1 162 ? 1.519 -7.651 -21.376 1.00 93.69 162 GLU A O 1
ATOM 1264 N N . ASN A 1 163 ? 0.355 -9.499 -20.833 1.00 94.75 163 ASN A N 1
ATOM 1265 C CA . ASN A 1 163 ? -0.446 -9.525 -22.055 1.00 94.75 163 ASN A CA 1
ATOM 1266 C C . ASN A 1 163 ? -1.419 -8.341 -22.136 1.00 94.75 163 ASN A C 1
ATOM 1268 O O . ASN A 1 163 ? -1.613 -7.802 -23.225 1.00 94.75 163 ASN A O 1
ATOM 1272 N N . ASP A 1 164 ? -1.994 -7.920 -21.005 1.00 94.00 164 ASP A N 1
ATOM 1273 C CA . ASP A 1 164 ? -2.902 -6.768 -20.944 1.00 94.00 164 ASP A CA 1
ATOM 1274 C C . ASP A 1 164 ? -2.161 -5.452 -21.223 1.00 94.00 164 ASP A C 1
ATOM 1276 O O . ASP A 1 164 ? -2.701 -4.543 -21.857 1.00 94.00 164 ASP A O 1
ATOM 1280 N N . LEU A 1 165 ? -0.904 -5.358 -20.776 1.00 94.69 165 LEU A N 1
ATOM 1281 C CA . LEU A 1 165 ? -0.052 -4.179 -20.951 1.00 94.69 165 LEU A CA 1
ATOM 1282 C C . LEU A 1 165 ? 0.559 -4.080 -22.352 1.00 94.69 165 LEU A C 1
ATOM 1284 O O . LEU A 1 165 ? 0.816 -2.982 -22.853 1.00 94.69 165 LEU A O 1
ATOM 1288 N N . GLY A 1 166 ? 0.823 -5.223 -22.983 1.00 94.19 166 GLY A N 1
ATOM 1289 C CA . GLY A 1 166 ? 1.534 -5.288 -24.252 1.00 94.19 166 GLY A CA 1
ATOM 1290 C C . GLY A 1 166 ? 3.015 -4.882 -24.139 1.00 94.19 166 GLY A C 1
ATOM 1291 O O . GLY A 1 166 ? 3.544 -4.650 -23.047 1.00 94.19 166 GLY A O 1
ATOM 1292 N N . PRO A 1 167 ? 3.731 -4.800 -25.275 1.00 94.06 167 PRO A N 1
ATOM 1293 C CA . PRO A 1 167 ? 5.191 -4.666 -25.291 1.00 94.06 167 PRO A CA 1
ATOM 1294 C C . PRO A 1 167 ? 5.697 -3.297 -24.821 1.00 94.06 167 PRO A C 1
ATOM 1296 O O . PRO A 1 167 ? 6.842 -3.182 -24.400 1.00 94.06 167 PRO A O 1
ATOM 1299 N N . CYS A 1 168 ? 4.862 -2.258 -24.891 1.00 93.56 168 CYS A N 1
ATOM 1300 C CA . CYS A 1 168 ? 5.244 -0.904 -24.485 1.00 93.56 168 CYS A CA 1
ATOM 1301 C C . CYS A 1 168 ? 5.059 -0.647 -22.982 1.00 93.56 168 CYS A C 1
ATOM 1303 O O . CYS A 1 168 ? 5.477 0.408 -22.506 1.00 93.56 168 CYS A O 1
ATOM 1305 N N . ARG A 1 169 ? 4.465 -1.601 -22.247 1.00 96.38 169 ARG A N 1
ATOM 1306 C CA . ARG A 1 169 ? 4.116 -1.472 -20.824 1.00 96.38 169 ARG A CA 1
ATOM 1307 C C . ARG A 1 169 ? 3.251 -0.228 -20.570 1.00 96.38 169 ARG A C 1
ATOM 1309 O O . ARG A 1 169 ? 2.508 0.200 -21.456 1.00 96.38 169 ARG A O 1
ATOM 1316 N N . ALA A 1 170 ? 3.307 0.321 -19.360 1.00 96.50 170 ALA A N 1
ATOM 1317 C CA . ALA A 1 170 ? 2.571 1.513 -18.968 1.00 96.50 170 ALA A CA 1
ATOM 1318 C C . ALA A 1 170 ? 3.498 2.754 -18.864 1.00 96.50 170 ALA A C 1
ATOM 1320 O O . ALA A 1 170 ? 4.700 2.607 -18.617 1.00 96.50 170 ALA A O 1
ATOM 1321 N N . PRO A 1 171 ? 2.978 3.986 -19.042 1.00 96.81 171 PRO A N 1
ATOM 1322 C CA . PRO A 1 171 ? 1.618 4.310 -19.470 1.00 96.81 171 PRO A CA 1
ATOM 1323 C C . PRO A 1 171 ? 1.398 3.996 -20.959 1.00 96.81 171 PRO A C 1
ATOM 1325 O O . PRO A 1 171 ? 2.338 3.901 -21.747 1.00 96.81 171 PRO A O 1
ATOM 1328 N N . SER A 1 172 ? 0.138 3.865 -21.361 1.00 95.19 172 SER A N 1
ATOM 1329 C CA . SER A 1 172 ? -0.271 3.600 -22.741 1.00 95.19 172 SER A CA 1
ATOM 1330 C C . SER A 1 172 ? -1.612 4.270 -23.058 1.00 95.19 172 SER A C 1
ATOM 13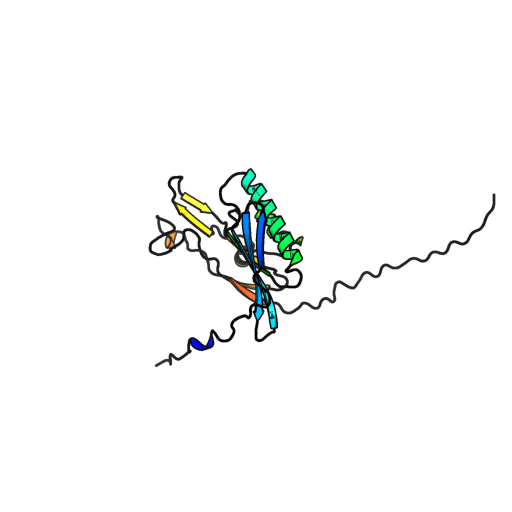32 O O . SER A 1 172 ? -2.251 4.863 -22.191 1.00 95.19 172 SER A O 1
ATOM 1334 N N . PHE A 1 173 ? -2.089 4.157 -24.302 1.00 94.56 173 PHE A N 1
ATOM 1335 C CA . PHE A 1 173 ? -3.439 4.622 -24.654 1.00 94.56 173 PHE A CA 1
ATOM 1336 C C . PHE A 1 173 ? -4.552 3.914 -23.869 1.00 94.56 173 PHE A C 1
ATOM 1338 O O . PHE A 1 173 ? -5.646 4.461 -23.748 1.00 94.56 173 PHE A O 1
ATOM 1345 N N . SER A 1 174 ? -4.274 2.721 -23.340 1.00 92.69 174 SER A N 1
ATOM 1346 C CA . SER A 1 174 ? -5.223 1.932 -22.554 1.00 92.69 174 SER A CA 1
ATOM 1347 C C . SER A 1 174 ? -5.079 2.150 -21.046 1.00 92.69 174 SER A C 1
ATOM 1349 O O . SER A 1 174 ? -5.987 1.783 -20.306 1.00 92.69 174 SER A O 1
ATOM 1351 N N . TYR A 1 175 ? -3.964 2.727 -20.576 1.00 95.19 175 TYR A N 1
ATOM 1352 C CA . TYR A 1 175 ? -3.713 2.925 -19.149 1.00 95.19 175 TYR A CA 1
ATOM 1353 C C . TYR A 1 175 ? -2.913 4.215 -18.873 1.00 95.19 175 TYR A C 1
ATOM 1355 O O . TYR A 1 175 ? -1.779 4.340 -19.337 1.00 95.19 175 TYR A O 1
ATOM 1363 N N . PRO A 1 176 ? -3.461 5.188 -18.121 1.00 96.19 176 PRO A N 1
ATOM 1364 C CA . PRO A 1 176 ? -2.944 6.561 -18.094 1.00 96.19 176 PRO A CA 1
ATOM 1365 C C . PRO A 1 176 ? -1.749 6.795 -17.155 1.00 96.19 176 PRO A C 1
ATOM 1367 O O . PRO A 1 176 ? -1.197 7.892 -17.144 1.00 96.19 176 PRO A O 1
ATOM 1370 N N . SER A 1 177 ? -1.373 5.802 -16.352 1.00 97.25 177 SER A N 1
ATOM 1371 C CA . SER A 1 177 ? -0.321 5.880 -15.332 1.00 97.25 177 SER A CA 1
ATOM 1372 C C . SER A 1 177 ? 0.710 4.778 -15.553 1.00 97.25 177 SER A C 1
ATOM 1374 O O . SER A 1 177 ? 0.407 3.774 -16.184 1.00 97.25 177 SER A O 1
ATOM 1376 N N . ASP A 1 178 ? 1.922 4.937 -15.036 1.00 96.25 178 ASP A N 1
ATOM 1377 C CA . ASP A 1 178 ? 2.901 3.856 -14.937 1.00 96.25 178 ASP A CA 1
ATOM 1378 C C . ASP A 1 178 ? 2.716 2.964 -13.695 1.00 96.25 178 ASP A C 1
ATOM 1380 O O . ASP A 1 178 ? 3.340 1.905 -13.611 1.00 96.25 178 ASP A O 1
ATOM 1384 N N . HIS A 1 179 ? 1.874 3.379 -12.747 1.00 98.06 179 HIS A N 1
ATOM 1385 C CA . HIS A 1 179 ? 1.458 2.611 -11.566 1.00 98.06 179 HIS A CA 1
ATOM 1386 C C . HIS A 1 179 ? 0.025 2.109 -11.730 1.00 98.06 179 HIS A C 1
ATOM 1388 O O . HIS A 1 179 ? -0.829 2.846 -12.229 1.00 98.06 179 HIS A O 1
ATOM 1394 N N . PHE A 1 180 ? -0.247 0.893 -11.268 1.00 97.69 180 PHE A N 1
ATOM 1395 C CA . PHE A 1 180 ? -1.550 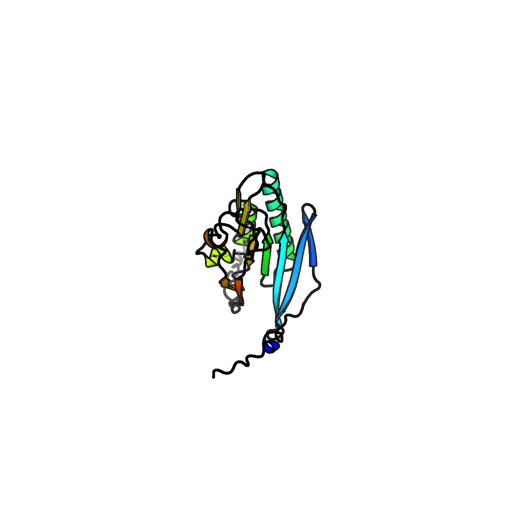0.246 -11.322 1.00 97.69 180 PHE A CA 1
ATOM 1396 C C . PHE A 1 180 ? -2.340 0.495 -10.039 1.00 97.69 180 PHE A C 1
ATOM 1398 O O . PHE A 1 180 ? -1.816 0.393 -8.934 1.00 97.69 180 PHE A O 1
ATOM 1405 N N . SER A 1 181 ? -3.622 0.820 -10.186 1.00 96.81 181 SER A N 1
ATOM 1406 C CA . SER A 1 181 ? -4.519 1.022 -9.051 1.00 96.81 181 SER A CA 1
ATOM 1407 C C . SER A 1 181 ? -4.684 -0.261 -8.241 1.00 96.81 181 SER A C 1
ATOM 1409 O O . SER A 1 181 ? -5.149 -1.269 -8.767 1.00 96.81 181 SER A O 1
ATOM 1411 N N . LEU A 1 182 ? -4.366 -0.183 -6.951 1.00 97.75 182 LEU A N 1
ATOM 1412 C CA . LEU A 1 182 ? -4.697 -1.209 -5.972 1.00 97.75 182 LEU A CA 1
ATOM 1413 C C . LEU A 1 182 ? -6.105 -0.946 -5.430 1.00 97.75 182 LEU A C 1
ATOM 1415 O O . LEU A 1 182 ? -6.401 0.155 -4.964 1.00 97.75 182 LEU A O 1
ATOM 1419 N N . ILE A 1 183 ? -6.985 -1.940 -5.531 1.00 97.12 183 ILE A N 1
ATOM 1420 C CA . ILE A 1 183 ? -8.399 -1.834 -5.160 1.00 97.12 183 ILE A CA 1
ATOM 1421 C C . ILE A 1 183 ? -8.747 -3.042 -4.301 1.00 97.12 183 ILE A C 1
ATOM 1423 O O . ILE A 1 183 ? -8.669 -4.169 -4.785 1.00 97.12 183 ILE A O 1
ATOM 1427 N N . CYS A 1 184 ? -9.167 -2.789 -3.062 1.00 95.12 184 CYS A N 1
ATOM 1428 C CA . CYS A 1 184 ? -9.586 -3.809 -2.105 1.00 95.12 184 CYS A CA 1
ATOM 1429 C C . CYS A 1 184 ? -10.944 -3.460 -1.498 1.00 95.12 184 CYS A C 1
ATOM 1431 O O . CYS A 1 184 ? -11.204 -2.299 -1.177 1.00 95.12 184 CYS A O 1
ATOM 1433 N N . ASP A 1 185 ? -11.749 -4.489 -1.255 1.00 96.69 185 ASP A N 1
ATOM 1434 C CA . ASP A 1 185 ? -12.963 -4.405 -0.454 1.00 96.69 185 ASP A CA 1
ATOM 1435 C C . ASP A 1 185 ? -12.667 -4.846 0.983 1.00 96.69 185 ASP A C 1
ATOM 1437 O O . ASP A 1 185 ? -12.021 -5.871 1.216 1.00 96.69 185 ASP A O 1
ATOM 1441 N N . PHE A 1 186 ? -13.174 -4.085 1.954 1.00 96.56 186 PHE A N 1
ATOM 1442 C CA . PHE A 1 186 ? -13.040 -4.389 3.378 1.00 96.56 186 PHE A CA 1
ATOM 1443 C C . PHE A 1 186 ? -14.403 -4.469 4.058 1.00 96.56 186 PHE A C 1
ATOM 1445 O O . PHE A 1 186 ? -15.306 -3.682 3.770 1.00 96.56 186 PHE A O 1
ATOM 1452 N N . SER A 1 187 ? -14.522 -5.368 5.031 1.00 94.38 187 SER A N 1
ATOM 1453 C CA . SER A 1 187 ? -15.622 -5.385 5.994 1.00 94.38 187 SER A CA 1
ATOM 1454 C C . SER A 1 187 ? -15.107 -5.150 7.411 1.00 94.38 187 SER A C 1
ATOM 1456 O O . SER A 1 187 ? -13.992 -5.540 7.759 1.00 94.38 187 SER A O 1
ATOM 1458 N N . MET A 1 188 ? -15.913 -4.496 8.250 1.00 91.50 188 MET A N 1
ATOM 1459 C CA . MET A 1 188 ? -15.612 -4.396 9.679 1.00 91.50 188 MET A CA 1
ATOM 1460 C C . MET A 1 188 ? -15.892 -5.733 10.359 1.00 91.50 188 MET A C 1
ATOM 1462 O O . MET A 1 188 ? -16.963 -6.320 10.183 1.00 91.50 188 MET A O 1
ATOM 1466 N N . GLN A 1 189 ? -14.950 -6.192 11.175 1.00 88.44 189 GLN A N 1
ATOM 1467 C CA . GLN A 1 189 ? -15.144 -7.366 12.008 1.00 88.44 189 GLN A CA 1
ATOM 1468 C C . GLN A 1 189 ? -16.051 -7.035 13.206 1.00 88.44 189 GLN A C 1
ATOM 1470 O O . GLN A 1 189 ? -16.077 -5.892 13.680 1.00 88.44 189 GLN A O 1
ATOM 1475 N N . PRO A 1 190 ? -16.826 -8.012 13.706 1.00 80.25 190 PRO A N 1
ATOM 1476 C CA . PRO A 1 190 ? -17.500 -7.878 14.990 1.00 80.25 190 PRO A CA 1
ATOM 1477 C C . PRO A 1 190 ? -16.462 -7.648 16.091 1.00 80.25 190 PRO A C 1
ATOM 1479 O O . PRO A 1 190 ? -15.400 -8.268 16.062 1.00 80.25 190 PRO A O 1
ATOM 1482 N N . GLU A 1 191 ? -16.770 -6.795 17.068 1.00 67.62 191 GLU A N 1
ATOM 1483 C CA . GLU A 1 191 ? -15.911 -6.634 18.242 1.00 67.62 191 GLU A CA 1
ATOM 1484 C C . GLU A 1 191 ? -15.698 -8.001 18.899 1.00 67.62 191 GLU A C 1
ATOM 1486 O O . GLU A 1 191 ? -16.648 -8.667 19.320 1.00 67.62 191 GLU A O 1
ATOM 1491 N N . GLN A 1 192 ? -14.445 -8.447 18.961 1.00 56.69 192 GLN A N 1
ATOM 1492 C CA . GLN A 1 192 ? -14.103 -9.593 19.785 1.00 56.69 192 GLN A CA 1
ATOM 1493 C C . GLN A 1 192 ? -14.172 -9.122 21.238 1.00 56.69 192 GLN A C 1
ATOM 1495 O O . GLN A 1 192 ? -13.446 -8.206 21.623 1.00 56.69 192 GLN A O 1
ATOM 1500 N N . ASN A 1 193 ? -15.071 -9.711 22.034 1.00 40.56 193 ASN A N 1
ATOM 1501 C CA . ASN A 1 193 ? -15.191 -9.413 23.461 1.00 40.56 193 ASN A CA 1
ATOM 1502 C C . ASN A 1 193 ? -13.800 -9.433 24.109 1.00 40.56 193 ASN A C 1
ATOM 1504 O O . ASN A 1 193 ? -13.140 -10.473 24.140 1.00 40.56 193 ASN A O 1
ATOM 1508 N N . ALA A 1 194 ? -13.378 -8.292 24.652 1.00 42.00 194 ALA A N 1
ATOM 1509 C CA . ALA A 1 194 ? -12.118 -8.093 25.362 1.00 42.00 194 ALA A CA 1
ATOM 1510 C C . ALA A 1 194 ? -12.089 -8.812 26.731 1.00 42.00 194 ALA A C 1
ATOM 1512 O O . ALA A 1 194 ? -11.695 -8.241 27.742 1.00 42.00 194 ALA A O 1
ATOM 1513 N N . SER A 1 195 ? -12.534 -10.069 26.797 1.00 37.69 195 SER A N 1
ATOM 1514 C CA . SER A 1 195 ? -12.658 -10.852 28.030 1.00 37.69 195 SER A CA 1
ATOM 1515 C C . SER A 1 195 ? -11.574 -11.923 28.191 1.00 37.69 195 SER A C 1
ATOM 1517 O O . SER A 1 195 ? -11.780 -12.877 28.934 1.00 37.69 195 SER A O 1
ATOM 1519 N N . MET A 1 196 ? -10.432 -11.809 27.504 1.00 38.38 196 MET A N 1
ATOM 1520 C CA . MET A 1 196 ? -9.324 -12.775 27.632 1.00 38.38 196 MET A CA 1
ATOM 1521 C C . MET A 1 196 ? -7.991 -12.196 28.131 1.00 38.38 196 MET A C 1
ATOM 1523 O O . MET A 1 196 ? -7.031 -12.948 28.246 1.00 38.38 196 MET A O 1
ATOM 1527 N N . PHE A 1 197 ? -7.928 -10.915 28.519 1.00 37.94 197 PHE A N 1
ATOM 1528 C CA . PHE A 1 197 ? -6.702 -10.312 29.080 1.00 37.94 197 PHE A CA 1
ATOM 1529 C C . PHE A 1 197 ? -6.812 -9.802 30.529 1.00 37.94 197 PHE A C 1
ATOM 1531 O O . PHE A 1 197 ? -5.850 -9.245 31.051 1.00 37.94 197 PHE A O 1
ATOM 1538 N N . SER A 1 198 ? -7.921 -10.048 31.235 1.00 37.50 198 SER A N 1
ATOM 1539 C CA . SER A 1 198 ? -8.003 -9.838 32.690 1.00 37.50 198 SER A CA 1
ATOM 1540 C C . SER A 1 198 ? -7.837 -11.171 33.423 1.00 37.50 198 SER A C 1
ATOM 1542 O O . SER A 1 198 ? -8.814 -11.822 33.788 1.00 37.50 198 SER A O 1
ATOM 1544 N N . GLY A 1 199 ? -6.595 -11.617 33.584 1.00 38.62 199 GLY A N 1
ATOM 1545 C CA . GLY A 1 199 ? -6.303 -12.889 34.238 1.00 38.62 199 GLY A CA 1
ATOM 1546 C C . GLY A 1 199 ? -4.822 -13.064 34.522 1.00 38.62 199 GLY A C 1
ATOM 1547 O O . GLY A 1 199 ? -4.208 -13.973 33.987 1.00 38.62 199 GLY A O 1
ATOM 1548 N N . ASN A 1 200 ? -4.260 -12.158 35.316 1.00 35.34 200 ASN A N 1
ATOM 1549 C CA . ASN A 1 200 ? -3.110 -12.423 36.176 1.00 35.34 200 ASN A CA 1
ATOM 1550 C C . ASN A 1 200 ? -3.184 -11.409 37.321 1.00 35.34 200 ASN A C 1
ATOM 1552 O O . ASN A 1 200 ? -2.531 -10.366 37.300 1.00 35.34 200 ASN A O 1
ATOM 1556 N N . GLU A 1 201 ? -4.050 -11.700 38.294 1.00 39.75 201 GLU A N 1
ATOM 1557 C CA . GLU A 1 201 ? -3.864 -11.172 39.641 1.00 39.75 201 GLU A CA 1
ATOM 1558 C C . GLU A 1 201 ? -2.525 -11.706 40.150 1.00 39.75 201 GLU A C 1
ATOM 1560 O O . GLU A 1 201 ? -2.267 -12.908 40.202 1.00 39.75 201 GLU A O 1
ATOM 1565 N N . CYS A 1 202 ? -1.634 -10.772 40.443 1.00 37.22 202 CYS A N 1
ATOM 1566 C CA . CYS A 1 202 ? -0.431 -10.997 41.206 1.00 37.22 202 CYS A CA 1
ATOM 1567 C C . CYS A 1 202 ? -0.836 -11.372 42.635 1.00 37.22 202 CYS A C 1
ATOM 1569 O O . CYS A 1 202 ? -1.190 -10.504 43.430 1.00 37.22 202 CYS A O 1
ATOM 1571 N N . ASP A 1 203 ? -0.763 -12.663 42.959 1.00 37.72 203 ASP A N 1
ATOM 1572 C CA . ASP A 1 203 ? -0.814 -13.136 44.340 1.00 37.72 203 ASP A CA 1
ATOM 1573 C C . ASP A 1 203 ? 0.328 -12.484 45.134 1.00 37.72 203 ASP A C 1
ATOM 1575 O O . ASP A 1 203 ? 1.511 -12.808 44.985 1.00 37.72 203 ASP A O 1
ATOM 1579 N N . ALA A 1 204 ? -0.041 -11.519 45.973 1.00 38.66 204 ALA A N 1
ATOM 1580 C CA . ALA A 1 204 ? 0.812 -10.964 47.002 1.00 38.66 204 ALA A CA 1
ATOM 1581 C C . ALA A 1 204 ? 1.022 -12.032 48.084 1.00 38.66 204 ALA A C 1
ATOM 1583 O O . ALA A 1 204 ? 0.108 -12.362 48.837 1.00 38.66 204 ALA A O 1
ATOM 1584 N N . LEU A 1 205 ? 2.237 -12.572 48.175 1.00 38.97 205 LEU A N 1
ATOM 1585 C CA . LEU A 1 205 ? 2.654 -13.341 49.343 1.00 38.97 205 LEU A CA 1
ATOM 1586 C C . LEU A 1 205 ? 3.036 -12.365 50.460 1.00 38.97 205 LEU A C 1
ATOM 1588 O O . LEU A 1 205 ? 4.165 -11.879 50.530 1.00 38.97 205 LEU A O 1
ATOM 1592 N N . GLU A 1 206 ? 2.072 -12.089 51.336 1.00 36.00 206 GLU A N 1
ATOM 1593 C CA . GLU A 1 206 ? 2.334 -11.607 52.689 1.00 36.00 206 GLU A CA 1
ATOM 1594 C C . GLU A 1 206 ? 3.076 -12.705 53.465 1.00 36.00 206 GLU A C 1
ATOM 1596 O O . GLU A 1 206 ? 2.535 -13.768 53.766 1.00 36.00 206 GLU A O 1
ATOM 1601 N N . GLY A 1 207 ? 4.348 -12.453 53.762 1.00 33.75 207 GLY A N 1
ATOM 1602 C CA . GLY A 1 207 ? 5.141 -13.227 54.704 1.00 33.75 207 GLY A CA 1
ATOM 1603 C C . GLY A 1 207 ? 5.620 -12.305 55.811 1.00 33.75 207 GLY A C 1
ATOM 1604 O O . GLY A 1 207 ? 6.649 -11.645 55.667 1.00 33.75 207 GLY A O 1
ATOM 1605 N N . GLU A 1 208 ? 4.856 -12.245 56.900 1.00 39.88 208 GLU A N 1
ATOM 1606 C CA . GLU A 1 208 ? 5.302 -11.691 58.174 1.00 39.88 208 GLU A CA 1
ATOM 1607 C C . GLU A 1 208 ? 6.610 -12.372 58.596 1.00 39.88 208 GLU A C 1
ATOM 1609 O O . GLU A 1 208 ? 6.700 -13.599 58.632 1.00 39.88 208 GLU A O 1
ATOM 1614 N N . ASN A 1 209 ? 7.624 -11.590 58.967 1.00 38.41 209 ASN A N 1
ATOM 1615 C CA . ASN A 1 209 ? 8.689 -12.112 59.811 1.00 38.41 209 ASN A CA 1
ATOM 1616 C C . ASN A 1 209 ? 8.995 -11.104 60.915 1.00 38.41 209 ASN A C 1
ATOM 1618 O O . ASN A 1 209 ? 9.670 -10.090 60.726 1.00 38.41 209 ASN A O 1
ATOM 1622 N N . SER A 1 210 ? 8.407 -11.392 62.071 1.00 39.00 210 SER A N 1
ATOM 1623 C CA . SER A 1 210 ? 8.663 -10.760 63.352 1.00 39.00 210 SER A CA 1
ATOM 1624 C C . SER A 1 210 ? 10.066 -11.090 63.866 1.00 39.00 210 SER A C 1
ATOM 1626 O O . SER A 1 210 ? 10.551 -12.211 63.742 1.00 39.00 210 SER A O 1
ATOM 1628 N N . LEU A 1 211 ? 10.666 -10.088 64.499 1.00 41.34 211 LEU A N 1
ATOM 1629 C CA . LEU A 1 211 ? 11.926 -10.096 65.237 1.00 41.34 211 LEU A CA 1
ATOM 1630 C C . LEU A 1 211 ? 12.058 -11.247 66.255 1.00 41.34 211 LEU A C 1
ATOM 1632 O O . LEU A 1 211 ? 11.153 -11.471 67.057 1.00 41.34 211 LEU A O 1
ATOM 1636 N N . SER A 1 212 ? 13.259 -11.826 66.348 1.00 38.44 212 SER A N 1
ATOM 1637 C CA . SER A 1 212 ? 13.849 -12.219 67.636 1.00 38.44 212 SER A CA 1
ATOM 1638 C C . SER A 1 212 ? 15.380 -12.219 67.566 1.00 38.44 212 SER A C 1
ATOM 1640 O O . SER A 1 212 ? 15.977 -12.932 66.762 1.00 38.44 212 SER A O 1
ATOM 1642 N N . GLU A 1 213 ? 15.991 -11.408 68.428 1.00 42.16 213 GLU A N 1
ATOM 1643 C CA . GLU A 1 213 ? 17.413 -11.394 68.777 1.00 42.16 213 GLU A CA 1
ATOM 1644 C C . GLU A 1 213 ? 17.859 -12.732 69.399 1.00 42.16 213 GLU A C 1
ATOM 1646 O O . GLU A 1 213 ? 17.091 -13.339 70.146 1.00 42.16 213 GLU A O 1
ATOM 1651 N N . SER A 1 214 ? 19.111 -13.155 69.172 1.00 39.56 214 SER A N 1
ATOM 1652 C CA . SER A 1 214 ? 20.125 -13.430 70.218 1.00 39.56 214 SER A CA 1
ATOM 1653 C C . SER A 1 214 ? 21.261 -14.368 69.755 1.00 39.56 214 SER A C 1
ATOM 1655 O O . SER A 1 214 ? 21.009 -15.440 69.213 1.00 39.56 214 SER A O 1
ATOM 1657 N N . PHE A 1 215 ? 22.484 -13.927 70.097 1.00 41.28 215 PHE A N 1
ATOM 1658 C CA . PHE A 1 215 ? 23.821 -14.557 70.055 1.00 41.28 215 PHE A CA 1
ATOM 1659 C C . PHE A 1 215 ? 24.551 -14.710 68.715 1.00 41.28 215 PHE A C 1
ATOM 1661 O O . PHE A 1 215 ? 24.122 -15.496 67.847 1.00 41.28 215 PHE A O 1
#

Organism: Halocaridina rubra (NCBI:txid373956)